Protein AF-A0A139Y1E8-F1 (afdb_monomer_lite)

Secondary structure (DSSP, 8-state):
-------TT------TTS--TT------HHHHHHHHHHHHHHTT-HHHHHHHHHHHHHHHEEEEES-SSTTPPEEEEE-HHHHTTS-HHHHHHHHHHHHHHHTTS-S-S---TT----HHHHHHHHHHHHHHHHHHHHHHHTT-HHHHHHHHHHHHHHHHHHHHT-S-HHHHHHHHHHHHHHHHTS-GGG--HHHHHHHHHHHHHHHHHHHHHHHHHHHHHHHHHHHHHHHHHHHHTT--------S-----------------------------------

Sequence (282 aa):
ACEEHIDSRKSLPLSETTPDFGTYYPLPIPLLWLHILRSAQKLGIKNITKICWEKLWSLFCETTRVSPTASGHTLCHFKPFIAERQSPYVLDALAQAICAKYARVPLNTSLSGSQQEGRREQERRQHRASRVLIAVEASSIACNYTYLFCAVAAYDALLRPLLCLHTLPPFLLDGLVKCFVAMEGVPRTAWHPRGRALFGLLTSRLLLIQTQSLQARRPRRARERDKEERRAKKKRSGERITPKRKKGERRTVSEGPTKAATDDDAQTAHTRREDVPQIGRQ

Foldseek 3Di:
DDDDDPPVVPDDDDPPPDDDPPPPPDDPPLNVLLVQLVVCVVVVVVVSVVVSVVVNCVPQKDWDFPDPDPLTAIAIDGDVVNLVVDALVSLQSLLVSLLVVQLPDDLPPDPDDDDDPPSVVLSVLLRNLNSLLSSLSSCLSSVVVVSNLSSLNSNVSSCVVVLVVLPDLVSNLVSLVSNVVSLVSNDPVSDDPVSVVSNVVSVVVNVSSVVSVVVVVVVVVVVVVVVVVVVVVVVVVVPDDDDPDPPDDDDDDDDDDDDDDDDDDDDDDDDDDDDDDDDDDD

Radius of gyration: 33.49 Å; chains: 1; bounding box: 72×50×114 Å

Organism: NCBI:txid1074872

Structure (mmCIF, N/CA/C/O backbone):
data_AF-A0A139Y1E8-F1
#
_entry.id   AF-A0A139Y1E8-F1
#
loop_
_atom_site.group_PDB
_atom_site.id
_atom_site.type_symbol
_atom_site.label_atom_id
_atom_site.label_alt_id
_atom_site.label_comp_id
_atom_site.label_asym_id
_atom_site.label_entity_id
_atom_site.label_seq_id
_atom_site.pdbx_PDB_ins_code
_atom_site.Cartn_x
_atom_site.Cartn_y
_atom_site.Cartn_z
_atom_site.occupancy
_atom_site.B_iso_or_equiv
_atom_site.auth_seq_id
_atom_site.auth_comp_id
_atom_site.auth_asym_id
_atom_site.auth_atom_id
_atom_site.pdbx_PDB_model_num
ATOM 1 N N . ALA A 1 1 ? 55.568 7.100 -27.845 1.00 41.50 1 ALA A N 1
ATOM 2 C CA . ALA A 1 1 ? 54.351 7.257 -28.660 1.00 41.50 1 ALA A CA 1
ATOM 3 C C . ALA A 1 1 ? 53.917 5.870 -29.099 1.00 41.50 1 ALA A C 1
ATOM 5 O O . ALA A 1 1 ? 54.746 5.171 -29.666 1.00 41.50 1 ALA A O 1
ATOM 6 N N . CYS A 1 2 ? 52.684 5.476 -28.784 1.00 33.72 2 CYS A N 1
ATOM 7 C CA . CYS A 1 2 ? 52.067 4.229 -29.236 1.00 33.72 2 CYS A CA 1
ATOM 8 C C . CYS A 1 2 ? 50.611 4.556 -29.579 1.00 33.72 2 CYS A C 1
ATOM 10 O O . CYS A 1 2 ? 49.728 4.425 -28.737 1.00 33.72 2 CYS A O 1
ATOM 12 N N . GLU A 1 3 ? 50.387 5.079 -30.781 1.00 41.72 3 GLU A N 1
ATOM 13 C CA . GLU A 1 3 ? 49.041 5.243 -31.324 1.00 41.72 3 GLU A CA 1
ATOM 14 C C . GLU A 1 3 ? 48.634 3.901 -31.936 1.00 41.72 3 GLU A C 1
ATOM 16 O O . GLU A 1 3 ? 49.162 3.499 -32.973 1.00 41.72 3 GLU A O 1
ATOM 21 N N . GLU A 1 4 ? 47.733 3.166 -31.282 1.00 47.06 4 GLU A N 1
ATOM 22 C CA . GLU A 1 4 ? 47.144 1.981 -31.904 1.00 47.06 4 GLU A CA 1
ATOM 23 C C . GLU A 1 4 ? 46.148 2.430 -32.978 1.00 47.06 4 GLU A C 1
ATOM 25 O O . GLU A 1 4 ? 45.077 2.962 -32.684 1.00 47.06 4 GLU A O 1
ATOM 30 N N . HIS A 1 5 ? 46.519 2.224 -34.244 1.00 43.12 5 HIS A N 1
ATOM 31 C CA . HIS A 1 5 ? 45.646 2.478 -35.384 1.00 43.12 5 HIS A CA 1
ATOM 32 C C . HIS A 1 5 ? 44.359 1.649 -35.274 1.00 43.12 5 HIS A C 1
ATOM 34 O O . HIS A 1 5 ? 44.355 0.444 -35.537 1.00 43.12 5 HIS A O 1
ATOM 40 N N . ILE A 1 6 ? 43.241 2.312 -34.969 1.00 51.56 6 ILE A N 1
ATOM 41 C CA . ILE A 1 6 ? 41.910 1.733 -35.163 1.00 51.56 6 ILE A CA 1
ATOM 42 C C . ILE A 1 6 ? 41.686 1.600 -36.673 1.00 51.56 6 ILE A C 1
ATOM 44 O O . ILE A 1 6 ? 41.479 2.580 -37.389 1.00 51.56 6 ILE A O 1
ATOM 48 N N . ASP A 1 7 ? 41.776 0.361 -37.146 1.00 43.00 7 ASP A N 1
ATOM 49 C CA . ASP A 1 7 ? 41.715 -0.019 -38.554 1.00 43.00 7 ASP A CA 1
ATOM 50 C C . ASP A 1 7 ? 40.300 0.207 -39.123 1.00 43.00 7 ASP A C 1
ATOM 52 O O . ASP A 1 7 ? 39.421 -0.660 -39.060 1.00 43.00 7 ASP A O 1
ATOM 56 N N . SER A 1 8 ? 40.068 1.408 -39.664 1.00 48.69 8 SER A N 1
ATOM 57 C CA . SER A 1 8 ? 38.757 1.949 -40.072 1.00 48.69 8 SER A CA 1
ATOM 58 C C . SER A 1 8 ? 38.053 1.192 -41.207 1.00 48.69 8 SER A C 1
ATOM 60 O O . SER A 1 8 ? 36.963 1.568 -41.630 1.00 48.69 8 SER A O 1
ATOM 62 N N . ARG A 1 9 ? 38.649 0.097 -41.689 1.00 45.53 9 ARG A N 1
ATOM 63 C CA . ARG A 1 9 ? 38.081 -0.829 -42.680 1.00 45.53 9 ARG A CA 1
ATOM 64 C C . ARG A 1 9 ? 37.445 -2.080 -42.058 1.00 45.53 9 ARG A C 1
ATOM 66 O O . ARG A 1 9 ? 36.977 -2.941 -42.798 1.00 45.53 9 ARG A O 1
ATOM 73 N N . LYS A 1 10 ? 37.414 -2.193 -40.722 1.00 46.62 10 LYS A N 1
ATOM 74 C CA . LYS A 1 10 ? 36.789 -3.312 -39.982 1.00 46.62 10 LYS A CA 1
ATOM 75 C C . LYS A 1 10 ? 35.521 -2.940 -39.201 1.00 46.62 10 LYS A C 1
ATOM 77 O O . LYS A 1 10 ? 34.953 -3.795 -38.525 1.00 46.62 10 LYS A O 1
ATOM 82 N N . SER A 1 11 ? 35.032 -1.706 -39.317 1.00 45.34 11 SER A N 1
ATOM 83 C CA . SER A 1 11 ? 33.692 -1.341 -38.849 1.00 45.34 11 SER A CA 1
ATOM 84 C C . SER A 1 11 ? 32.626 -1.994 -39.731 1.00 45.34 11 SER A C 1
ATOM 86 O O . SER A 1 11 ? 32.288 -1.483 -40.798 1.00 45.34 11 SER A O 1
ATOM 88 N N . LEU A 1 12 ? 32.078 -3.122 -39.266 1.00 48.66 12 LEU A N 1
ATOM 89 C CA . LEU A 1 12 ? 30.773 -3.601 -39.722 1.00 48.66 12 LEU A CA 1
ATOM 90 C C . LEU A 1 12 ? 29.747 -2.463 -39.560 1.00 48.66 12 LEU A C 1
ATOM 92 O O . LEU A 1 12 ? 29.780 -1.788 -38.526 1.00 48.66 12 LEU A O 1
ATOM 96 N N . PRO A 1 13 ? 28.834 -2.246 -40.524 1.00 42.91 13 PRO A N 1
ATOM 97 C CA . PRO A 1 13 ? 27.785 -1.248 -40.378 1.00 42.91 13 PRO A CA 1
ATOM 98 C C . PRO A 1 13 ? 26.841 -1.675 -39.249 1.00 42.91 13 PRO A C 1
ATOM 100 O O . PRO A 1 13 ? 25.998 -2.558 -39.414 1.00 42.91 13 PRO A O 1
ATOM 103 N N . LEU A 1 14 ? 27.007 -1.054 -38.081 1.00 49.56 14 LEU A N 1
ATOM 104 C CA . LEU A 1 14 ? 26.017 -1.101 -37.013 1.00 49.56 14 LEU A CA 1
ATOM 105 C C . LEU A 1 14 ? 24.712 -0.517 -37.568 1.00 49.56 14 LEU A C 1
ATOM 107 O O . LEU A 1 14 ? 24.733 0.513 -38.238 1.00 49.56 14 LEU A O 1
ATOM 111 N N . SER A 1 15 ? 23.586 -1.191 -37.316 1.00 48.78 15 SER A N 1
ATOM 112 C CA . SER A 1 15 ? 22.268 -0.721 -37.763 1.00 48.78 15 SER A CA 1
ATOM 113 C C . SER A 1 15 ? 22.026 0.707 -37.273 1.00 48.78 15 SER A C 1
ATOM 115 O O . SER A 1 15 ? 22.363 1.008 -36.129 1.00 48.78 15 SER A O 1
ATOM 117 N N . GLU A 1 16 ? 21.355 1.540 -38.069 1.00 53.78 16 GLU A N 1
ATOM 118 C CA . GLU A 1 16 ? 20.930 2.905 -37.699 1.00 53.78 16 GLU A CA 1
ATOM 119 C C . GLU A 1 16 ? 20.051 2.937 -36.428 1.00 53.78 16 GLU A C 1
ATOM 121 O O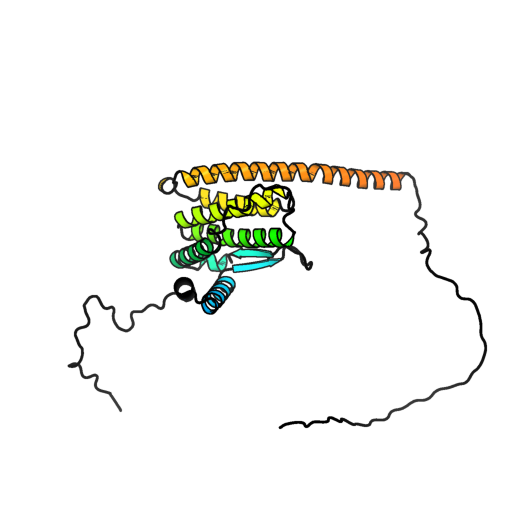 . GLU A 1 16 ? 19.871 3.973 -35.796 1.00 53.78 16 GLU A O 1
ATOM 126 N N . THR A 1 17 ? 19.521 1.780 -36.017 1.00 55.19 17 THR A N 1
ATOM 127 C CA . THR A 1 17 ? 18.775 1.578 -34.765 1.00 55.19 17 THR A CA 1
ATOM 128 C C . THR A 1 17 ? 19.654 1.233 -33.552 1.00 55.19 17 THR A C 1
ATOM 130 O O . THR A 1 17 ? 19.117 0.970 -32.475 1.00 55.19 17 THR A O 1
ATOM 133 N N . THR A 1 18 ? 20.976 1.139 -33.711 1.00 48.84 18 THR A N 1
ATOM 134 C CA . THR A 1 18 ? 21.924 0.773 -32.643 1.00 48.84 18 THR A CA 1
ATOM 135 C C . THR A 1 18 ? 22.517 2.052 -32.055 1.00 48.84 18 THR A C 1
ATOM 137 O O . THR A 1 18 ? 23.248 2.739 -32.761 1.00 48.84 18 THR A O 1
ATOM 140 N N . PRO A 1 19 ? 22.222 2.408 -30.793 1.00 48.34 19 PRO A N 1
ATOM 141 C CA . PRO A 1 19 ? 22.740 3.637 -30.203 1.00 48.34 19 PRO A CA 1
ATOM 142 C C . PRO A 1 19 ? 24.249 3.515 -29.928 1.00 48.34 19 PRO A C 1
ATOM 144 O O . PRO A 1 19 ? 24.717 2.460 -29.493 1.00 48.34 19 PRO A O 1
ATOM 147 N N . ASP A 1 20 ? 25.003 4.591 -30.175 1.00 46.75 20 ASP A N 1
ATOM 148 C CA . ASP A 1 20 ? 26.472 4.591 -30.133 1.00 46.75 20 ASP A CA 1
ATOM 149 C C . ASP A 1 20 ? 27.048 4.076 -28.807 1.00 46.75 20 ASP A C 1
ATOM 151 O O . ASP A 1 20 ? 26.530 4.373 -27.721 1.00 46.75 20 ASP A O 1
ATOM 155 N N . PHE A 1 21 ? 28.180 3.365 -28.892 1.00 44.25 21 PHE A N 1
ATOM 156 C CA . PHE A 1 21 ? 28.948 2.877 -27.742 1.00 44.25 21 PHE A CA 1
ATOM 157 C C . PHE A 1 21 ? 29.407 4.042 -26.844 1.00 44.25 21 PHE A C 1
ATOM 159 O O . PHE A 1 21 ? 30.451 4.652 -27.053 1.00 44.25 21 PHE A O 1
ATOM 166 N N . GLY A 1 22 ? 28.599 4.341 -25.825 1.00 44.22 22 GLY A N 1
ATOM 167 C CA . GLY A 1 22 ? 28.781 5.470 -24.905 1.00 44.22 22 GLY A CA 1
ATOM 168 C C . GLY A 1 22 ? 27.465 6.135 -24.484 1.00 44.22 22 GLY A C 1
ATOM 169 O O . GLY A 1 22 ? 27.384 6.706 -23.402 1.00 44.22 22 GLY A O 1
ATOM 170 N N . THR A 1 23 ? 26.397 5.987 -25.274 1.00 43.06 23 THR A N 1
ATOM 171 C CA . THR A 1 23 ? 25.073 6.596 -25.016 1.00 43.06 23 THR A CA 1
ATOM 172 C C . THR A 1 23 ? 24.202 5.834 -24.003 1.00 43.06 23 THR A C 1
ATOM 174 O O . THR A 1 23 ? 23.070 6.230 -23.714 1.00 43.06 23 THR A O 1
ATOM 177 N N . TYR A 1 24 ? 24.734 4.770 -23.392 1.00 49.19 24 TYR A N 1
ATOM 178 C CA . TYR A 1 24 ? 24.100 4.074 -22.272 1.00 49.19 24 TYR A CA 1
ATOM 179 C C . TYR A 1 24 ? 24.147 4.924 -20.994 1.00 49.19 24 TYR A C 1
ATOM 181 O O . TYR A 1 24 ? 24.990 4.718 -20.119 1.00 49.19 24 TYR A O 1
ATOM 189 N N . TYR A 1 25 ? 23.178 5.830 -20.838 1.00 48.34 25 TYR A N 1
ATOM 190 C CA . TYR A 1 25 ? 22.839 6.373 -19.523 1.00 48.34 25 TYR A CA 1
ATOM 191 C C . TYR A 1 25 ? 22.558 5.201 -18.567 1.00 48.34 25 TYR A C 1
ATOM 193 O O . TYR A 1 25 ? 21.633 4.419 -18.821 1.00 48.34 25 TYR A O 1
ATOM 201 N N . PRO A 1 26 ? 23.336 5.029 -17.482 1.00 57.53 26 PRO A N 1
ATOM 202 C CA . PRO A 1 26 ? 23.167 3.884 -16.604 1.00 57.53 26 PRO A CA 1
ATOM 203 C C . PRO A 1 26 ? 21.785 3.946 -15.956 1.00 57.53 26 PRO A C 1
ATOM 205 O O . PRO A 1 26 ? 21.422 4.951 -15.340 1.00 57.53 26 PRO A O 1
ATOM 208 N N . LEU A 1 27 ? 21.022 2.852 -16.083 1.00 60.72 27 LEU A N 1
ATOM 209 C CA . LEU A 1 27 ? 19.738 2.678 -15.402 1.00 60.72 27 LEU A CA 1
ATOM 210 C C . LEU A 1 27 ? 19.894 3.109 -13.936 1.00 60.72 27 LEU A C 1
ATOM 212 O O . LEU A 1 27 ? 20.781 2.569 -13.265 1.00 60.72 27 LEU A O 1
ATOM 216 N N . PRO A 1 28 ? 19.057 4.036 -13.418 1.00 77.69 28 PRO A N 1
ATOM 217 C CA . PRO A 1 28 ? 19.167 4.489 -12.040 1.00 77.69 28 PRO A CA 1
ATOM 218 C C . PRO A 1 28 ? 19.272 3.282 -11.114 1.00 77.69 28 PRO A C 1
ATOM 220 O O . PRO A 1 28 ? 18.453 2.369 -11.211 1.00 77.69 28 PRO A O 1
ATOM 223 N N . ILE A 1 29 ? 20.275 3.262 -10.232 1.00 83.88 29 ILE A N 1
ATOM 224 C CA . ILE A 1 29 ? 20.602 2.100 -9.384 1.00 83.88 29 ILE A CA 1
ATOM 225 C C . ILE A 1 29 ? 19.354 1.439 -8.749 1.00 83.88 29 ILE A C 1
ATOM 227 O O . ILE A 1 29 ? 19.279 0.208 -8.751 1.00 83.88 29 ILE A O 1
ATOM 231 N N . PRO A 1 30 ? 18.327 2.176 -8.270 1.00 84.81 30 PRO A N 1
ATOM 232 C CA . PRO A 1 30 ? 17.110 1.557 -7.743 1.00 84.81 30 PRO A CA 1
ATOM 233 C C . PRO A 1 30 ? 16.259 0.847 -8.810 1.00 84.81 30 PRO A C 1
ATOM 235 O O . PRO A 1 30 ? 15.697 -0.211 -8.534 1.00 84.81 30 PRO A O 1
ATOM 238 N N . LEU A 1 31 ? 16.191 1.379 -10.035 1.00 85.88 31 LEU A N 1
ATOM 239 C CA . LEU A 1 31 ? 15.509 0.760 -11.176 1.00 85.88 31 LEU A CA 1
ATOM 240 C C . LEU A 1 31 ? 16.222 -0.524 -11.622 1.00 85.88 31 LEU A C 1
ATOM 242 O O . LEU A 1 31 ? 15.561 -1.525 -11.899 1.00 85.88 31 LEU A O 1
ATOM 246 N N . LEU A 1 32 ? 17.560 -0.530 -11.606 1.00 87.50 32 LEU A N 1
ATOM 247 C CA . LEU A 1 32 ? 18.363 -1.736 -11.833 1.00 87.50 32 LEU A CA 1
ATOM 248 C C . LEU A 1 32 ? 18.063 -2.807 -10.769 1.00 87.50 32 LEU A C 1
ATOM 250 O O . LEU A 1 32 ? 17.758 -3.947 -11.115 1.00 87.50 32 LEU A O 1
ATOM 254 N N . TRP A 1 33 ? 18.049 -2.444 -9.480 1.00 90.19 33 TRP A N 1
ATOM 255 C CA . TRP A 1 33 ? 17.662 -3.366 -8.403 1.00 90.19 33 TRP A CA 1
ATOM 256 C C . TRP A 1 33 ? 16.223 -3.890 -8.543 1.00 90.19 33 TRP A C 1
ATOM 258 O O . TRP A 1 33 ? 15.979 -5.061 -8.249 1.00 90.19 33 TRP A O 1
ATOM 268 N N . LEU A 1 34 ? 15.277 -3.068 -9.011 1.00 91.12 34 LEU A N 1
ATOM 269 C CA . LEU A 1 34 ? 13.893 -3.479 -9.288 1.00 91.12 34 LEU A CA 1
ATOM 270 C C . LEU A 1 34 ? 13.801 -4.427 -10.495 1.00 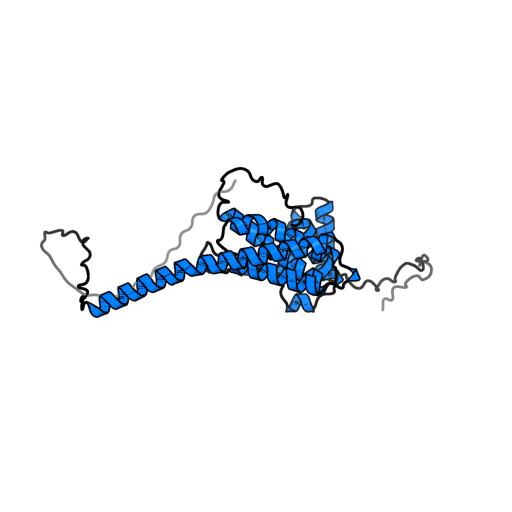91.12 34 LEU A C 1
ATOM 272 O O . LEU A 1 34 ? 13.038 -5.395 -10.454 1.00 91.12 34 LEU A O 1
ATOM 276 N N . HIS A 1 35 ? 14.616 -4.217 -11.532 1.00 89.69 35 HIS A N 1
ATOM 277 C CA . HIS A 1 35 ? 14.714 -5.134 -12.667 1.00 89.69 35 HIS A CA 1
ATOM 278 C C . HIS A 1 35 ? 15.302 -6.489 -12.239 1.00 89.69 35 HIS A C 1
ATOM 280 O O . HIS A 1 35 ? 14.701 -7.530 -12.511 1.00 89.69 35 HIS A O 1
ATOM 286 N N . ILE A 1 36 ? 16.422 -6.490 -11.504 1.00 90.88 36 ILE A N 1
ATOM 287 C CA . ILE A 1 36 ? 17.042 -7.715 -10.969 1.00 90.88 36 ILE A CA 1
ATOM 288 C C . ILE A 1 36 ? 16.060 -8.446 -10.042 1.00 90.88 36 ILE A C 1
ATOM 290 O O . ILE A 1 36 ? 15.901 -9.658 -10.167 1.00 90.88 36 ILE A O 1
ATOM 294 N N . LEU A 1 37 ? 15.332 -7.728 -9.176 1.00 92.94 37 LEU A N 1
ATOM 295 C CA . LEU A 1 37 ? 14.276 -8.300 -8.335 1.00 92.94 37 LEU A CA 1
ATOM 296 C C . LEU A 1 37 ? 13.190 -8.995 -9.174 1.00 92.94 37 LEU A C 1
ATOM 298 O O . LEU A 1 37 ? 12.821 -10.129 -8.869 1.00 92.94 37 LEU A O 1
ATOM 302 N N . ARG A 1 38 ? 12.684 -8.344 -10.229 1.00 90.56 38 ARG A N 1
ATOM 303 C CA . ARG A 1 38 ? 11.631 -8.892 -11.104 1.00 90.56 38 ARG A CA 1
ATOM 304 C C . ARG A 1 38 ? 12.106 -10.137 -11.859 1.00 90.56 38 ARG A C 1
ATOM 306 O O . ARG A 1 38 ? 11.353 -11.104 -11.969 1.00 90.56 38 ARG A O 1
ATOM 313 N N . SER A 1 39 ? 13.347 -10.142 -12.339 1.00 92.19 39 SER A N 1
ATOM 314 C CA . SER A 1 39 ? 13.942 -11.289 -13.035 1.00 92.19 39 SER A CA 1
ATOM 315 C C . SER A 1 39 ? 14.272 -12.440 -12.077 1.00 92.19 39 SER A C 1
ATOM 317 O O . SER A 1 39 ? 13.923 -13.583 -12.363 1.00 92.19 39 SER A O 1
ATOM 319 N N . ALA A 1 40 ? 14.811 -12.159 -10.887 1.00 91.62 40 ALA A N 1
ATOM 320 C CA . ALA A 1 40 ? 15.030 -13.164 -9.844 1.00 91.62 40 ALA A CA 1
ATOM 321 C C . ALA A 1 40 ? 13.717 -13.799 -9.351 1.00 91.62 40 ALA A C 1
ATOM 323 O O . ALA A 1 40 ? 13.685 -15.002 -9.098 1.00 91.62 40 ALA A O 1
ATOM 324 N N . GLN A 1 41 ? 12.623 -13.029 -9.277 1.00 91.06 41 GLN A N 1
ATOM 325 C CA . GLN A 1 41 ? 11.286 -13.554 -8.977 1.00 91.06 41 GLN A CA 1
ATOM 326 C C . GLN A 1 41 ? 10.763 -14.483 -10.080 1.00 91.06 41 GLN A C 1
ATOM 328 O O . GLN A 1 41 ? 10.264 -15.559 -9.759 1.00 91.06 41 GLN A O 1
ATOM 333 N N . LYS A 1 42 ? 10.902 -14.107 -11.363 1.00 90.62 42 LYS A N 1
ATOM 334 C CA . LYS A 1 42 ? 10.537 -14.970 -12.507 1.00 90.62 42 LYS A CA 1
ATOM 335 C C . LYS A 1 42 ? 11.312 -16.292 -12.504 1.00 90.62 42 LYS A C 1
ATOM 337 O O . LYS A 1 42 ? 10.724 -17.336 -12.750 1.00 90.62 42 LYS A O 1
ATOM 342 N N . LEU A 1 43 ? 12.611 -16.237 -12.205 1.00 92.56 43 LEU A N 1
ATOM 343 C CA . LEU A 1 43 ? 13.517 -17.392 -12.171 1.00 92.56 43 LEU A CA 1
ATOM 344 C C . LEU A 1 43 ? 13.489 -18.161 -10.831 1.00 92.56 43 LEU A C 1
ATOM 346 O O . LEU A 1 43 ? 14.274 -19.083 -10.634 1.00 92.56 43 LEU A O 1
ATOM 350 N N . GLY A 1 44 ? 12.633 -17.777 -9.877 1.00 90.56 44 GLY A N 1
ATOM 351 C CA . GLY A 1 44 ? 12.511 -18.442 -8.573 1.00 90.56 44 GLY A CA 1
ATOM 352 C C . GLY A 1 44 ? 13.719 -18.292 -7.631 1.00 90.56 44 GLY A C 1
ATOM 353 O O . GLY A 1 44 ? 13.770 -18.957 -6.592 1.00 90.56 44 GLY A O 1
ATOM 354 N N . ILE A 1 45 ? 14.687 -17.421 -7.941 1.00 93.88 45 ILE A N 1
ATOM 355 C CA . ILE A 1 45 ? 15.961 -17.300 -7.217 1.00 93.88 45 ILE A CA 1
ATOM 356 C C . ILE A 1 45 ? 15.748 -16.550 -5.893 1.00 93.88 45 ILE A C 1
ATOM 358 O O . ILE A 1 45 ? 15.875 -15.322 -5.797 1.00 93.88 45 ILE A O 1
ATOM 362 N N . LYS A 1 46 ? 15.418 -17.310 -4.842 1.00 92.19 46 LYS A N 1
ATOM 363 C CA . LYS A 1 46 ? 15.043 -16.805 -3.506 1.00 92.19 46 LYS A CA 1
ATOM 364 C C . LYS A 1 46 ? 16.107 -15.898 -2.876 1.00 92.19 46 LYS A C 1
ATOM 366 O O . LYS A 1 46 ? 15.751 -14.868 -2.308 1.00 92.19 46 LYS A O 1
ATOM 371 N N . ASN A 1 47 ? 17.393 -16.236 -3.007 1.00 93.50 47 ASN A N 1
ATOM 372 C CA . ASN A 1 47 ? 18.486 -15.487 -2.373 1.00 93.50 47 ASN A CA 1
ATOM 373 C C . ASN A 1 47 ? 18.659 -14.091 -2.991 1.00 93.50 47 ASN A C 1
ATOM 375 O O . ASN A 1 47 ? 18.632 -13.099 -2.267 1.00 93.50 47 ASN A O 1
ATOM 379 N N . ILE A 1 48 ? 18.735 -13.999 -4.325 1.00 91.12 48 ILE A N 1
ATOM 380 C CA . ILE A 1 48 ? 18.792 -12.712 -5.038 1.00 91.12 48 ILE A CA 1
ATOM 381 C C . ILE A 1 48 ? 17.511 -11.908 -4.768 1.00 91.12 48 ILE A C 1
ATOM 383 O O . ILE A 1 48 ? 17.585 -10.743 -4.389 1.00 91.12 48 ILE A O 1
ATOM 387 N N . THR A 1 49 ? 16.338 -12.550 -4.830 1.00 91.56 49 THR A N 1
ATOM 388 C CA . THR A 1 49 ? 15.047 -11.919 -4.496 1.00 91.56 49 THR A CA 1
ATOM 389 C C . THR A 1 49 ? 15.042 -11.301 -3.091 1.00 91.56 49 THR A C 1
ATOM 391 O O . THR A 1 49 ? 14.519 -10.199 -2.909 1.00 91.56 49 THR A O 1
ATOM 394 N N . LYS A 1 50 ? 15.632 -11.976 -2.093 1.00 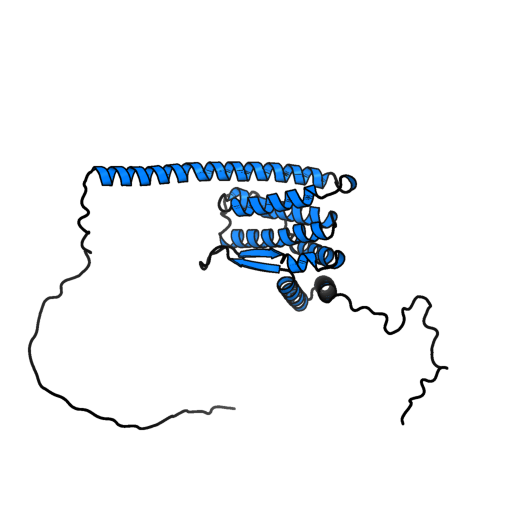92.19 50 LYS A N 1
ATOM 395 C CA . LYS A 1 50 ? 15.784 -11.453 -0.727 1.00 92.19 50 LYS A CA 1
ATOM 396 C C . LYS A 1 50 ? 16.733 -10.251 -0.693 1.00 92.19 50 LYS A C 1
ATOM 398 O O . LYS A 1 50 ? 16.332 -9.203 -0.197 1.00 92.19 50 LYS A O 1
ATOM 403 N N . ILE A 1 51 ? 17.939 -10.382 -1.251 1.00 92.19 51 ILE A N 1
ATOM 404 C CA . ILE A 1 51 ? 18.977 -9.336 -1.230 1.00 92.19 51 ILE A CA 1
ATOM 405 C C . ILE A 1 51 ? 18.487 -8.059 -1.922 1.00 92.19 51 ILE A C 1
ATOM 407 O O . ILE A 1 51 ? 18.568 -6.977 -1.340 1.00 92.19 51 ILE A O 1
ATOM 411 N N . CYS A 1 52 ? 17.919 -8.170 -3.128 1.00 92.00 52 CYS A N 1
ATOM 412 C CA . CYS A 1 52 ? 17.375 -7.022 -3.852 1.00 92.00 52 CYS A CA 1
ATOM 413 C C . CYS A 1 52 ? 16.230 -6.371 -3.069 1.00 92.00 52 CYS A C 1
ATOM 415 O O . CYS A 1 52 ? 16.193 -5.148 -2.951 1.00 92.00 52 CYS A O 1
ATOM 417 N N . TRP A 1 53 ? 15.333 -7.171 -2.473 1.00 92.06 53 TRP A N 1
ATOM 418 C CA . TRP A 1 53 ? 14.265 -6.640 -1.626 1.00 92.06 53 TRP A CA 1
ATOM 419 C C . TRP A 1 53 ? 14.809 -5.888 -0.406 1.00 92.06 53 TRP A C 1
ATOM 421 O O . TRP A 1 53 ? 14.313 -4.813 -0.094 1.00 92.06 53 TRP A O 1
ATOM 431 N N . GLU A 1 54 ? 15.812 -6.425 0.287 1.00 91.38 54 GLU A N 1
ATOM 432 C CA . GLU A 1 54 ? 16.399 -5.802 1.480 1.00 91.38 54 GLU A CA 1
ATOM 433 C C . GLU A 1 54 ? 17.155 -4.512 1.139 1.00 91.38 54 GLU A C 1
ATOM 435 O O . GLU A 1 54 ? 16.970 -3.508 1.829 1.00 91.38 54 GLU A O 1
ATOM 440 N N . LYS A 1 55 ? 17.910 -4.482 0.030 1.00 90.38 55 LYS A N 1
ATOM 441 C CA . LYS A 1 55 ? 18.563 -3.260 -0.468 1.00 90.38 55 LYS A CA 1
ATOM 442 C C . LYS A 1 55 ? 17.540 -2.187 -0.845 1.00 90.38 55 LYS A C 1
ATOM 444 O O . LYS A 1 55 ? 17.617 -1.083 -0.308 1.00 90.38 55 LYS A O 1
ATOM 449 N N . LEU A 1 56 ? 16.541 -2.518 -1.667 1.00 91.00 56 LEU A N 1
ATOM 450 C CA . LEU A 1 56 ? 15.452 -1.600 -2.030 1.00 91.00 56 LEU A CA 1
ATOM 451 C C . LEU A 1 56 ? 14.698 -1.084 -0.799 1.00 91.00 56 LEU A C 1
ATOM 453 O O . LEU A 1 56 ? 14.445 0.115 -0.691 1.00 91.00 56 LEU A O 1
ATOM 457 N N . TRP A 1 57 ? 14.392 -1.967 0.156 1.00 90.56 57 TRP A N 1
ATOM 458 C CA . TRP A 1 57 ? 13.707 -1.579 1.385 1.00 90.56 57 TRP A CA 1
ATOM 459 C C . TRP A 1 57 ? 14.551 -0.625 2.231 1.00 90.56 57 TRP A C 1
ATOM 461 O O . TRP A 1 57 ? 14.032 0.382 2.693 1.00 90.56 57 TRP A O 1
ATOM 471 N N . SER A 1 58 ? 15.850 -0.901 2.393 1.00 89.56 58 SER A N 1
ATOM 472 C CA . SER A 1 58 ? 16.769 -0.030 3.141 1.00 89.56 58 SER A CA 1
ATOM 473 C C . SER A 1 58 ? 16.970 1.343 2.494 1.00 89.56 58 SER A C 1
ATOM 475 O O . SER A 1 58 ? 17.168 2.327 3.208 1.00 89.56 58 SER A O 1
ATOM 477 N N . LEU A 1 59 ? 16.880 1.422 1.160 1.00 87.81 59 LEU A N 1
ATOM 478 C CA . LEU A 1 59 ? 16.959 2.673 0.418 1.00 87.81 59 LEU A CA 1
ATOM 479 C C . LEU A 1 59 ? 15.697 3.509 0.648 1.00 87.81 59 LEU A C 1
ATOM 481 O O . LEU A 1 59 ? 15.754 4.500 1.370 1.00 87.81 59 LEU A O 1
ATOM 485 N N . PHE A 1 60 ? 14.565 3.096 0.073 1.00 88.44 60 PHE A N 1
ATOM 486 C CA . PHE A 1 60 ? 13.339 3.899 0.031 1.00 88.44 60 PHE A CA 1
ATOM 487 C C . PHE A 1 60 ? 12.648 4.029 1.388 1.00 88.44 60 PHE A C 1
ATOM 489 O O . PHE A 1 60 ? 12.068 5.069 1.691 1.00 88.44 60 PHE A O 1
ATOM 496 N N . CYS A 1 61 ? 12.683 2.974 2.198 1.00 89.88 61 CYS A N 1
ATOM 497 C CA . CYS A 1 61 ? 11.835 2.852 3.374 1.00 89.88 61 CYS A CA 1
ATOM 498 C C . CYS A 1 61 ? 12.650 2.973 4.661 1.00 89.88 61 CYS A C 1
ATOM 500 O O . CYS A 1 61 ? 13.835 2.637 4.730 1.00 89.88 61 CYS A O 1
ATOM 502 N N . GLU A 1 62 ? 11.981 3.396 5.720 1.00 88.31 62 GLU A N 1
ATOM 503 C CA . GLU A 1 62 ? 12.458 3.267 7.094 1.00 88.31 62 GLU A CA 1
ATOM 504 C C . GLU A 1 62 ? 11.482 2.418 7.911 1.00 88.31 62 GLU A C 1
ATOM 506 O O . GLU A 1 62 ? 10.432 1.985 7.422 1.00 88.31 62 GLU A O 1
ATOM 511 N N . THR A 1 63 ? 11.852 2.054 9.138 1.00 85.38 63 THR A N 1
ATOM 512 C CA . THR A 1 63 ? 10.990 1.249 10.012 1.00 85.38 63 THR A CA 1
ATOM 513 C C . THR A 1 63 ? 11.118 1.722 11.450 1.00 85.38 63 THR A C 1
ATOM 515 O O . THR A 1 63 ? 12.151 1.537 12.089 1.00 85.38 63 THR A O 1
ATOM 518 N N . THR A 1 64 ? 10.049 2.332 11.947 1.00 81.19 64 THR A N 1
ATOM 519 C CA . THR A 1 64 ? 9.936 2.886 13.295 1.00 81.19 64 THR A CA 1
ATOM 520 C C . THR A 1 64 ? 9.320 1.847 14.237 1.00 81.19 64 THR A C 1
ATOM 522 O O . THR A 1 64 ? 8.607 0.931 13.812 1.00 81.19 64 THR A O 1
ATOM 525 N N . ARG A 1 65 ? 9.590 1.970 15.542 1.00 74.56 65 ARG A N 1
ATOM 526 C CA . ARG A 1 65 ? 8.894 1.211 16.594 1.00 74.56 65 ARG A CA 1
ATOM 527 C C . ARG A 1 65 ? 8.000 2.163 17.376 1.00 74.56 65 ARG A C 1
ATOM 529 O O . ARG A 1 65 ? 8.492 3.106 17.983 1.00 74.56 65 ARG A O 1
ATOM 536 N N . VAL A 1 66 ? 6.699 1.881 17.409 1.00 66.56 66 VAL A N 1
ATOM 537 C CA . VAL A 1 66 ? 5.685 2.721 18.084 1.00 66.56 66 VAL A CA 1
ATOM 538 C C . VAL A 1 66 ? 5.739 2.577 19.616 1.00 66.56 66 VAL A C 1
ATOM 540 O O . VAL A 1 66 ? 5.151 3.364 20.351 1.00 66.56 66 VAL A O 1
ATOM 543 N N . SER A 1 67 ? 6.469 1.584 20.129 1.00 57.19 67 SER A N 1
ATOM 544 C CA . SER A 1 67 ? 6.802 1.452 21.550 1.00 57.19 67 SER A CA 1
ATOM 545 C C . SER A 1 67 ? 8.224 0.899 21.702 1.00 57.19 67 SER A C 1
ATOM 547 O O . SER A 1 67 ? 8.587 -0.007 20.950 1.00 57.19 67 SER A O 1
ATOM 549 N N . PRO A 1 68 ? 9.015 1.377 22.684 1.00 48.91 68 PRO A N 1
ATOM 550 C CA . PRO A 1 68 ? 10.341 0.830 22.982 1.00 48.91 68 PRO A CA 1
ATOM 551 C C . PRO A 1 68 ? 10.291 -0.541 23.678 1.00 48.91 68 PRO A C 1
ATOM 553 O O . PRO A 1 68 ? 11.323 -1.190 23.824 1.00 48.91 68 PRO A O 1
ATOM 556 N N . THR A 1 69 ? 9.114 -1.009 24.113 1.00 49.22 69 THR A N 1
ATOM 557 C CA . THR A 1 69 ? 8.979 -2.351 24.700 1.00 49.22 69 THR A CA 1
ATOM 558 C C . THR A 1 69 ? 9.248 -3.442 23.660 1.00 49.22 69 THR A C 1
ATOM 560 O O . THR A 1 69 ? 8.969 -3.270 22.473 1.00 49.22 69 THR A O 1
ATOM 563 N N . ALA A 1 70 ? 9.697 -4.621 24.104 1.00 43.56 70 ALA A N 1
ATOM 564 C CA . ALA A 1 70 ? 9.973 -5.786 23.247 1.00 43.56 70 ALA A CA 1
ATOM 565 C C . ALA A 1 70 ? 8.742 -6.362 22.501 1.00 43.56 70 ALA A C 1
ATOM 567 O O . ALA A 1 70 ? 8.844 -7.382 21.827 1.00 43.56 70 ALA A O 1
ATOM 568 N N . SER A 1 71 ? 7.578 -5.719 22.624 1.00 51.41 71 SER A N 1
ATOM 569 C CA . SER A 1 71 ? 6.332 -6.069 21.938 1.00 51.41 71 SER A CA 1
ATOM 570 C C . SER A 1 71 ? 5.703 -4.867 21.207 1.00 51.41 71 SER A C 1
ATOM 572 O O . SER A 1 71 ? 4.513 -4.859 20.903 1.00 51.41 71 SER A O 1
ATOM 574 N N . GLY A 1 72 ? 6.487 -3.813 20.958 1.00 57.62 72 GLY A N 1
ATOM 575 C CA . GLY A 1 72 ? 6.048 -2.629 20.229 1.00 57.62 72 GLY A CA 1
ATOM 576 C C . GLY A 1 72 ? 5.839 -2.884 18.737 1.00 57.62 72 GLY A C 1
ATOM 577 O O . GLY A 1 72 ? 6.685 -3.476 18.070 1.00 57.62 72 GLY A O 1
ATOM 578 N N . HIS A 1 73 ? 4.724 -2.381 18.208 1.00 67.88 73 HIS A N 1
ATOM 579 C CA . HIS A 1 73 ? 4.387 -2.471 16.788 1.00 67.88 73 HIS A CA 1
ATOM 580 C C . HIS A 1 73 ? 5.431 -1.759 15.913 1.00 67.88 73 HIS A C 1
ATOM 582 O O . HIS A 1 73 ? 5.817 -0.621 16.200 1.00 67.88 73 HIS A O 1
ATOM 588 N N . THR A 1 74 ? 5.857 -2.411 14.830 1.00 73.31 74 THR A N 1
ATOM 589 C CA . THR A 1 74 ? 6.702 -1.811 13.791 1.00 73.31 74 THR A CA 1
ATOM 590 C C . THR A 1 74 ? 5.848 -1.201 12.687 1.00 73.31 74 THR A C 1
ATOM 592 O O . THR A 1 74 ? 4.982 -1.875 12.125 1.00 73.31 74 THR A O 1
ATOM 595 N N . LEU A 1 75 ? 6.123 0.053 12.335 1.00 81.12 75 LEU A N 1
ATOM 596 C CA . LEU A 1 75 ? 5.565 0.699 11.150 1.00 81.12 75 LEU A CA 1
ATOM 597 C C . LEU A 1 75 ? 6.678 0.922 10.135 1.00 81.12 75 LEU A C 1
ATOM 599 O O . LEU A 1 75 ? 7.782 1.319 10.499 1.00 81.12 75 LEU A O 1
ATOM 603 N N . CYS A 1 76 ? 6.398 0.665 8.861 1.00 85.50 76 CYS A N 1
ATOM 604 C CA . CYS A 1 76 ? 7.253 1.140 7.784 1.00 85.50 76 CYS A CA 1
ATOM 605 C C . CYS A 1 76 ? 6.726 2.483 7.272 1.00 85.50 76 CYS A C 1
ATOM 607 O O . CYS A 1 76 ? 5.517 2.641 7.114 1.00 85.50 76 CYS A O 1
ATOM 609 N N . HIS A 1 77 ? 7.640 3.407 6.986 1.00 86.56 77 HIS A N 1
ATOM 610 C CA . HIS A 1 77 ? 7.342 4.702 6.373 1.00 86.56 77 HIS A CA 1
ATOM 611 C C . HIS A 1 77 ? 8.146 4.842 5.079 1.00 86.56 77 HIS A C 1
ATOM 613 O O . HIS A 1 77 ? 9.253 4.298 4.972 1.00 86.56 77 HIS A O 1
ATOM 619 N N . PHE A 1 78 ? 7.595 5.561 4.105 1.00 87.06 78 PHE A N 1
ATOM 620 C CA . PHE A 1 78 ? 8.347 6.005 2.940 1.00 87.06 78 PHE A CA 1
ATOM 621 C C . PHE A 1 78 ? 9.160 7.249 3.330 1.00 87.06 78 PHE A C 1
ATOM 623 O O . PHE A 1 78 ? 8.621 8.146 3.975 1.00 87.06 78 PHE A O 1
ATOM 630 N N . LYS A 1 79 ? 10.452 7.314 2.988 1.00 87.69 79 LYS A N 1
ATOM 631 C CA . LYS A 1 79 ? 11.299 8.478 3.302 1.00 87.69 79 LYS A CA 1
ATOM 632 C C . LYS A 1 79 ? 10.950 9.643 2.359 1.00 87.69 79 LYS A C 1
ATOM 634 O O . LYS A 1 79 ? 11.262 9.519 1.170 1.00 87.69 79 LYS A O 1
ATOM 639 N N . PRO A 1 80 ? 10.383 10.774 2.831 1.00 81.06 80 PRO A N 1
ATOM 640 C CA . PRO A 1 80 ? 9.845 11.820 1.945 1.00 81.06 80 PRO A CA 1
ATOM 641 C C . PRO A 1 80 ? 10.894 12.395 0.985 1.00 81.06 80 PRO A C 1
ATOM 643 O O . PRO A 1 80 ? 10.713 12.376 -0.228 1.00 81.06 80 PRO A O 1
ATOM 646 N N . PHE A 1 81 ? 12.073 12.727 1.518 1.00 78.00 81 PHE A N 1
ATOM 647 C CA . PHE A 1 81 ? 13.236 13.216 0.767 1.00 78.00 81 PHE A CA 1
ATOM 648 C C . PHE A 1 81 ? 13.716 12.273 -0.355 1.00 78.00 81 PHE A C 1
ATOM 650 O O . PHE A 1 81 ? 14.383 12.712 -1.288 1.00 78.00 81 PHE A O 1
ATOM 657 N N . ILE A 1 82 ? 13.415 10.970 -0.276 1.00 79.62 82 ILE A N 1
ATOM 658 C CA . ILE A 1 82 ? 13.717 10.013 -1.352 1.00 79.62 82 ILE A CA 1
ATOM 659 C C . ILE A 1 82 ? 12.525 9.886 -2.304 1.00 79.62 82 ILE A C 1
ATOM 661 O O . ILE A 1 82 ? 12.743 9.785 -3.505 1.00 79.62 82 ILE A O 1
ATOM 665 N N . ALA A 1 83 ? 11.289 9.938 -1.805 1.00 75.94 83 ALA A N 1
ATOM 666 C CA . ALA A 1 83 ? 10.088 9.944 -2.636 1.00 75.94 83 ALA A CA 1
ATOM 667 C C . ALA A 1 83 ? 10.083 11.117 -3.636 1.00 75.94 83 ALA A C 1
ATOM 669 O O . ALA A 1 83 ? 9.891 10.908 -4.829 1.00 75.94 83 ALA A O 1
ATOM 670 N N . GLU A 1 84 ? 10.390 12.327 -3.164 1.00 76.69 84 GLU A N 1
ATOM 671 C CA . GLU A 1 84 ? 10.428 13.569 -3.955 1.00 76.69 84 GLU A CA 1
ATOM 672 C C . GLU A 1 84 ? 11.561 13.612 -4.997 1.00 76.69 84 GLU A C 1
ATOM 674 O O . GLU A 1 84 ? 11.476 14.335 -5.986 1.00 76.69 84 GLU A O 1
ATOM 679 N N . ARG A 1 85 ? 12.645 12.853 -4.780 1.00 81.94 85 ARG A N 1
ATOM 680 C CA . ARG A 1 85 ? 13.877 12.900 -5.593 1.00 81.94 85 ARG A CA 1
ATOM 681 C C . ARG A 1 85 ? 14.003 11.772 -6.617 1.00 81.94 85 ARG A C 1
ATOM 683 O O . ARG A 1 85 ? 15.058 11.624 -7.233 1.00 81.94 85 ARG A O 1
ATOM 690 N N . GLN A 1 86 ? 12.986 10.928 -6.763 1.00 85.62 86 GLN A N 1
ATOM 691 C CA . GLN A 1 86 ? 13.047 9.729 -7.600 1.00 85.62 86 GLN A CA 1
ATOM 692 C C . GLN A 1 86 ? 12.072 9.837 -8.770 1.00 85.62 86 GLN A C 1
ATOM 694 O O . GLN A 1 86 ? 10.948 10.304 -8.626 1.00 85.62 86 GLN A O 1
ATOM 699 N N . SER A 1 87 ? 12.518 9.397 -9.948 1.00 87.12 87 SER A N 1
ATOM 700 C CA . SER A 1 87 ? 11.706 9.452 -11.166 1.00 87.12 87 SER A CA 1
ATOM 701 C C . SER A 1 87 ? 10.396 8.662 -10.997 1.00 87.12 87 SER A C 1
ATOM 703 O O . SER A 1 87 ? 10.441 7.561 -10.437 1.00 87.12 87 SER A O 1
ATOM 705 N N . PRO A 1 88 ? 9.254 9.134 -11.539 1.00 88.81 88 PRO A N 1
ATOM 706 C CA . PRO A 1 88 ? 7.985 8.399 -11.530 1.00 88.81 88 PRO A CA 1
ATOM 707 C C . PRO A 1 88 ? 8.106 6.930 -11.959 1.00 88.81 88 PRO A C 1
ATOM 709 O O . PRO A 1 88 ? 7.499 6.065 -11.336 1.00 88.81 88 PRO A O 1
ATOM 712 N N . TYR A 1 89 ? 8.966 6.611 -12.935 1.00 88.56 89 TYR A N 1
ATOM 713 C CA . TYR A 1 89 ? 9.223 5.230 -13.374 1.00 88.56 89 TYR A CA 1
ATOM 714 C C . TYR A 1 89 ? 9.828 4.332 -12.279 1.00 88.56 89 TYR A C 1
ATOM 716 O O . TYR A 1 89 ? 9.548 3.135 -12.223 1.00 88.56 89 TYR A O 1
ATOM 724 N N . VAL A 1 90 ? 10.652 4.900 -11.392 1.00 90.19 90 VAL A N 1
ATOM 725 C CA . VAL A 1 90 ? 11.245 4.198 -10.243 1.00 90.19 90 VAL A CA 1
ATOM 726 C C . VAL A 1 90 ? 10.195 3.966 -9.157 1.00 90.19 90 VAL A C 1
ATOM 728 O O . VAL A 1 90 ? 10.131 2.881 -8.577 1.00 90.19 90 VAL A O 1
ATOM 731 N N . LEU A 1 91 ? 9.363 4.976 -8.902 1.00 91.81 91 LEU A N 1
ATOM 732 C CA . LEU A 1 91 ? 8.289 4.941 -7.910 1.00 91.81 91 LEU A CA 1
ATOM 733 C C . LEU A 1 91 ? 7.174 3.962 -8.305 1.00 91.81 91 LEU A C 1
ATOM 735 O O . LEU A 1 91 ? 6.740 3.160 -7.478 1.00 91.81 91 LEU A O 1
ATOM 739 N N . ASP A 1 92 ? 6.786 3.952 -9.582 1.00 91.56 92 ASP A N 1
ATOM 740 C CA . ASP A 1 92 ? 5.875 2.964 -10.160 1.00 91.56 92 ASP A CA 1
ATOM 741 C C . ASP A 1 92 ? 6.456 1.548 -10.042 1.00 91.56 92 ASP A C 1
ATOM 743 O O . ASP A 1 92 ? 5.847 0.673 -9.429 1.00 91.56 92 ASP A O 1
ATOM 747 N N . ALA A 1 93 ? 7.686 1.313 -10.514 1.00 91.56 93 ALA A N 1
ATOM 748 C CA . ALA A 1 93 ? 8.320 -0.003 -10.411 1.00 91.56 93 ALA A CA 1
ATOM 749 C C . ALA A 1 93 ? 8.451 -0.501 -8.949 1.00 91.56 93 ALA A C 1
ATOM 751 O O . ALA A 1 93 ? 8.309 -1.702 -8.691 1.00 91.56 93 ALA A O 1
ATOM 752 N N . LEU A 1 94 ? 8.653 0.401 -7.979 1.00 93.31 94 LEU A N 1
ATOM 753 C CA . LEU A 1 94 ? 8.610 0.091 -6.546 1.00 93.31 94 LEU A CA 1
ATOM 754 C C . LEU A 1 94 ? 7.195 -0.305 -6.089 1.00 93.31 94 LEU A C 1
ATOM 756 O O . LEU A 1 94 ? 7.030 -1.348 -5.447 1.00 93.31 94 LEU A O 1
ATOM 760 N N . ALA A 1 95 ? 6.173 0.478 -6.440 1.00 93.94 95 ALA A N 1
ATOM 761 C CA . ALA A 1 95 ? 4.779 0.176 -6.121 1.00 93.94 95 ALA A CA 1
ATOM 762 C C . ALA A 1 95 ? 4.322 -1.158 -6.740 1.00 93.94 95 ALA A C 1
ATOM 764 O O . ALA A 1 95 ? 3.689 -1.966 -6.055 1.00 93.94 95 ALA A O 1
ATOM 765 N N . GLN A 1 96 ? 4.728 -1.447 -7.980 1.00 93.12 96 GLN A N 1
ATOM 766 C CA . GLN A 1 96 ? 4.528 -2.731 -8.657 1.00 93.12 96 GLN A CA 1
ATOM 767 C C . GLN A 1 96 ? 5.144 -3.893 -7.874 1.00 93.12 96 GLN A C 1
ATOM 769 O O . GLN A 1 96 ? 4.473 -4.901 -7.638 1.00 93.12 96 GLN A O 1
ATOM 774 N N . ALA A 1 97 ? 6.395 -3.758 -7.424 1.00 92.56 97 ALA A N 1
ATOM 775 C CA . ALA A 1 97 ? 7.083 -4.791 -6.650 1.00 92.56 97 ALA A CA 1
ATOM 776 C C . ALA A 1 97 ? 6.420 -5.046 -5.280 1.00 92.56 97 ALA A C 1
ATOM 778 O O . ALA A 1 97 ? 6.353 -6.193 -4.827 1.00 92.56 97 ALA A O 1
ATOM 779 N N . ILE A 1 98 ? 5.891 -4.002 -4.632 1.00 93.44 98 ILE A N 1
ATOM 780 C CA . ILE A 1 98 ? 5.117 -4.111 -3.386 1.00 93.44 98 ILE A CA 1
ATOM 781 C C . ILE A 1 98 ? 3.759 -4.780 -3.652 1.00 93.44 98 ILE A C 1
ATOM 783 O O . ILE A 1 98 ? 3.419 -5.751 -2.970 1.00 93.44 98 ILE A O 1
ATOM 787 N N . CYS A 1 99 ? 3.015 -4.347 -4.672 1.00 91.69 99 CYS A N 1
ATOM 788 C CA . CYS A 1 99 ? 1.731 -4.944 -5.047 1.00 91.69 99 CYS A CA 1
ATOM 789 C C . CYS A 1 99 ? 1.880 -6.429 -5.406 1.00 91.69 99 CYS A C 1
ATOM 791 O O . CYS A 1 99 ? 1.162 -7.266 -4.862 1.00 91.69 99 CYS A O 1
ATOM 793 N N . ALA A 1 100 ? 2.868 -6.792 -6.229 1.00 89.19 100 ALA A N 1
ATOM 794 C CA . ALA A 1 100 ? 3.146 -8.184 -6.590 1.00 89.19 100 ALA A CA 1
ATOM 795 C C . ALA A 1 100 ? 3.431 -9.081 -5.368 1.00 89.19 100 ALA A C 1
ATOM 797 O O . ALA A 1 100 ? 3.092 -10.267 -5.384 1.00 89.19 100 ALA A O 1
ATOM 798 N N . LYS A 1 101 ? 4.017 -8.516 -4.301 1.00 88.69 101 LYS A N 1
ATOM 799 C CA . LYS A 1 101 ? 4.383 -9.231 -3.069 1.00 88.69 101 LYS A CA 1
ATOM 800 C C . LYS A 1 101 ? 3.258 -9.322 -2.031 1.00 88.69 101 LYS A C 1
ATOM 802 O O . LYS A 1 101 ? 3.216 -10.312 -1.303 1.00 88.69 101 LYS A O 1
ATOM 807 N N . TYR A 1 102 ? 2.372 -8.326 -1.939 1.00 86.31 102 TYR A N 1
ATOM 808 C CA . TYR A 1 102 ? 1.367 -8.247 -0.862 1.00 86.31 102 TYR A CA 1
ATOM 809 C C . TYR A 1 102 ? -0.099 -8.248 -1.328 1.00 86.31 102 TYR A C 1
ATOM 811 O O . TYR A 1 102 ? -0.956 -8.659 -0.551 1.00 86.31 102 TYR A O 1
ATOM 819 N N . ALA A 1 103 ? -0.416 -7.889 -2.578 1.00 75.00 103 ALA A N 1
ATOM 820 C CA . ALA A 1 103 ? -1.793 -7.953 -3.096 1.00 75.00 103 ALA A CA 1
ATOM 821 C C . ALA A 1 103 ? -2.262 -9.390 -3.400 1.00 75.00 103 ALA A C 1
ATOM 823 O O . ALA A 1 103 ? -3.455 -9.641 -3.526 1.00 75.00 103 ALA A O 1
ATOM 824 N N . ARG A 1 104 ? -1.330 -10.352 -3.485 1.00 65.75 104 ARG A N 1
ATOM 825 C CA . ARG A 1 104 ? -1.611 -11.787 -3.684 1.00 65.75 104 ARG A CA 1
ATOM 826 C C . ARG A 1 104 ? -1.954 -12.548 -2.392 1.00 65.75 104 ARG A C 1
ATOM 828 O O . ARG A 1 104 ? -2.002 -13.774 -2.415 1.00 65.75 104 ARG A O 1
ATOM 835 N N . VAL A 1 105 ? -2.156 -11.865 -1.262 1.00 57.00 105 VAL A N 1
ATOM 836 C CA . VAL A 1 105 ? -2.618 -12.514 -0.021 1.00 57.00 105 VAL A CA 1
ATOM 837 C C . VAL A 1 105 ? -4.044 -13.037 -0.248 1.00 57.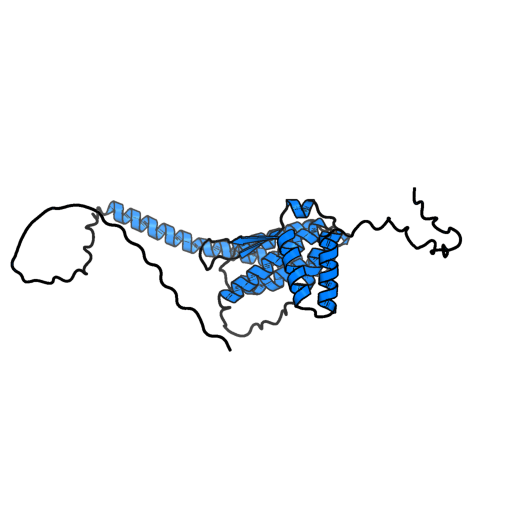00 105 VAL A C 1
ATOM 839 O O . VAL A 1 105 ? -4.918 -12.234 -0.573 1.00 57.00 105 VAL A O 1
ATOM 842 N N . PRO A 1 106 ? -4.315 -14.349 -0.089 1.00 50.53 106 PRO A N 1
ATOM 843 C CA . PRO A 1 106 ? -5.655 -14.880 -0.298 1.00 50.53 106 PRO A CA 1
ATOM 844 C C . PRO A 1 106 ? -6.665 -14.243 0.659 1.00 50.53 106 PRO A C 1
ATOM 846 O O . PRO A 1 106 ? -6.435 -14.189 1.865 1.00 50.53 106 PRO A O 1
ATOM 849 N N . LEU A 1 107 ? -7.825 -13.850 0.129 1.00 49.25 107 LEU A N 1
ATOM 850 C CA . LEU A 1 107 ? -8.982 -13.424 0.931 1.00 49.25 107 LEU A CA 1
ATOM 851 C C . LEU A 1 107 ? -9.561 -14.576 1.782 1.00 49.25 107 LEU A C 1
ATOM 853 O O . LEU A 1 107 ? -10.371 -14.344 2.677 1.00 49.25 107 LEU A O 1
ATOM 857 N N . ASN A 1 108 ? -9.110 -15.809 1.534 1.00 40.97 108 ASN A N 1
ATOM 858 C CA . ASN A 1 108 ? -9.540 -17.035 2.193 1.00 40.97 108 ASN A CA 1
ATOM 859 C C . ASN A 1 108 ? -8.789 -17.291 3.516 1.00 40.97 108 ASN A C 1
ATOM 861 O O . ASN A 1 108 ? -8.169 -18.337 3.695 1.00 40.97 108 ASN A O 1
ATOM 865 N N . THR A 1 109 ? -8.904 -16.376 4.479 1.00 42.94 109 THR A N 1
ATOM 866 C CA . THR A 1 109 ? -9.091 -16.817 5.872 1.00 42.94 109 THR A CA 1
ATOM 867 C C . THR A 1 109 ? -10.589 -16.840 6.118 1.00 42.94 109 THR A C 1
ATOM 869 O O . THR A 1 109 ? -11.234 -15.791 6.099 1.00 42.94 109 THR A O 1
ATOM 872 N N . SER A 1 110 ? -11.142 -18.043 6.251 1.00 35.88 110 SER A N 1
ATOM 873 C CA . SER A 1 110 ? -12.578 -18.286 6.367 1.00 35.88 110 SER A CA 1
ATOM 874 C C . SER A 1 110 ? -13.198 -17.516 7.536 1.00 35.88 110 SER A C 1
ATOM 876 O O . SER A 1 110 ? -12.580 -17.341 8.583 1.00 35.88 110 SER A O 1
ATOM 878 N N . LEU A 1 111 ? -14.471 -17.133 7.397 1.00 42.12 111 LEU A N 1
ATOM 879 C CA . LEU A 1 111 ? -15.304 -16.622 8.500 1.00 42.12 111 LEU A CA 1
ATOM 880 C C . LEU A 1 111 ? -15.717 -17.751 9.475 1.00 42.12 111 LEU A C 1
ATOM 882 O O . LEU A 1 111 ? -16.799 -17.727 10.054 1.00 42.12 111 LEU A O 1
ATOM 886 N N . SER A 1 112 ? -14.858 -18.763 9.625 1.00 33.09 112 SER A N 1
ATOM 887 C CA . SER A 1 112 ? -15.058 -19.911 10.498 1.00 33.09 112 SER A CA 1
ATOM 888 C C . SER A 1 112 ? -14.673 -19.553 11.931 1.00 33.09 112 SER A C 1
ATOM 890 O O . SER A 1 112 ? -13.539 -19.158 12.191 1.00 33.09 112 SER A O 1
ATOM 892 N N . GLY A 1 113 ? -15.644 -19.705 12.830 1.00 38.38 113 GLY A N 1
ATOM 893 C CA . GLY A 1 113 ? -15.536 -19.773 14.288 1.00 38.38 113 GLY A CA 1
ATOM 894 C C . GLY A 1 113 ? -14.202 -19.429 14.966 1.00 38.38 113 GLY A C 1
ATOM 895 O O . GLY A 1 113 ? -13.265 -20.221 14.990 1.00 38.38 113 GLY A O 1
ATOM 896 N N . SER A 1 114 ? -14.224 -18.317 15.706 1.00 39.91 114 SER A N 1
ATOM 897 C CA . SER A 1 114 ? -13.663 -18.240 17.068 1.00 39.91 114 SER A CA 1
ATOM 898 C C . SER A 1 114 ? -12.186 -18.601 17.305 1.00 39.91 114 SER A C 1
ATOM 900 O O . SER A 1 114 ? -11.821 -18.875 18.447 1.00 39.91 114 SER A O 1
ATOM 902 N N . GLN A 1 115 ? -11.300 -18.517 16.310 1.00 44.25 115 GLN A N 1
ATOM 903 C CA . GLN A 1 115 ? -9.869 -18.382 16.603 1.00 44.25 115 GLN A CA 1
ATOM 904 C C . GLN A 1 115 ? -9.507 -16.907 16.785 1.00 44.25 115 GLN A C 1
ATOM 906 O O . GLN A 1 115 ? -9.588 -16.105 15.855 1.00 44.25 115 GLN A O 1
ATOM 911 N N . GLN A 1 116 ? -9.085 -16.547 18.001 1.00 50.72 116 GLN A N 1
ATOM 912 C CA . GLN A 1 116 ? -8.374 -15.291 18.226 1.00 50.72 116 GLN A CA 1
ATOM 913 C C . GLN A 1 116 ? -7.125 -15.290 17.346 1.00 50.72 116 GLN A C 1
ATOM 915 O O . GLN A 1 116 ? -6.266 -16.160 17.494 1.00 50.72 116 GLN A O 1
ATOM 920 N N . GLU A 1 117 ? -6.990 -14.302 16.459 1.00 57.12 117 GLU A N 1
ATOM 921 C CA . GLU A 1 117 ? -5.736 -14.109 15.739 1.00 57.12 117 GLU A CA 1
ATOM 922 C C . GLU A 1 117 ? -4.642 -13.801 16.763 1.00 57.12 117 GLU A C 1
ATOM 924 O O . GLU A 1 117 ? -4.596 -12.710 17.338 1.00 57.12 117 GLU A O 1
ATOM 929 N N . GLY A 1 118 ? -3.786 -14.789 17.034 1.00 67.38 118 GLY A N 1
ATOM 930 C CA . GLY A 1 118 ? -2.734 -14.658 18.033 1.00 67.38 118 GLY A CA 1
ATOM 931 C C . GLY A 1 118 ? -1.902 -13.413 17.745 1.00 67.38 118 GLY A C 1
ATOM 932 O O . GLY A 1 118 ? -1.527 -13.180 16.598 1.00 67.38 118 GLY A O 1
ATOM 933 N N . ARG A 1 119 ? -1.608 -12.621 18.782 1.00 72.31 119 ARG A N 1
ATOM 934 C CA . ARG A 1 119 ? -1.002 -11.275 18.703 1.00 72.31 119 ARG A CA 1
ATOM 935 C C . ARG A 1 119 ? 0.084 -11.112 17.621 1.00 72.31 119 ARG A C 1
ATOM 937 O O . ARG A 1 119 ? 0.074 -10.127 16.889 1.00 72.31 119 ARG A O 1
ATOM 944 N N . ARG A 1 120 ? 0.963 -12.111 17.477 1.00 75.75 120 ARG A N 1
ATOM 945 C CA . ARG A 1 120 ? 2.028 -12.171 16.458 1.00 75.75 120 ARG A CA 1
ATOM 946 C C . ARG A 1 120 ? 1.517 -12.071 15.013 1.00 75.75 120 ARG A C 1
ATOM 948 O O . ARG A 1 120 ? 2.188 -11.469 14.181 1.00 75.75 120 ARG A O 1
ATOM 955 N N . GLU A 1 121 ? 0.365 -12.654 14.682 1.00 78.94 121 GLU A N 1
ATOM 956 C CA . GLU A 1 121 ? -0.229 -12.554 13.341 1.00 78.94 121 GLU A CA 1
ATOM 957 C C . GLU A 1 121 ? -0.971 -11.226 13.138 1.00 78.94 121 GLU A C 1
ATOM 959 O O . GLU A 1 121 ? -0.908 -10.670 12.042 1.00 78.94 121 GLU A O 1
ATOM 964 N N . GLN A 1 122 ? -1.556 -10.638 14.192 1.00 77.38 122 GLN A N 1
ATOM 965 C CA . GLN A 1 122 ? -2.050 -9.256 14.127 1.00 77.38 122 GLN A CA 1
ATOM 966 C C . GLN A 1 122 ? -0.897 -8.282 13.816 1.00 77.38 122 GLN A C 1
ATOM 968 O O . GLN A 1 122 ? -1.001 -7.465 12.901 1.00 77.38 122 GLN A O 1
ATOM 973 N N . GLU A 1 123 ? 0.231 -8.420 14.518 1.00 78.88 123 GLU A N 1
ATOM 974 C CA . GLU A 1 123 ? 1.462 -7.650 14.287 1.00 78.88 123 GLU A CA 1
ATOM 975 C C . GLU A 1 123 ? 2.019 -7.881 12.868 1.00 78.88 123 GLU A C 1
ATOM 977 O O . GLU A 1 123 ? 2.379 -6.922 12.183 1.00 78.88 123 GLU A O 1
ATOM 982 N N . ARG A 1 124 ? 2.010 -9.124 12.361 1.00 82.19 124 ARG A N 1
ATOM 983 C CA . ARG A 1 124 ? 2.384 -9.435 10.966 1.00 82.19 124 ARG A CA 1
ATOM 984 C C . ARG A 1 124 ? 1.447 -8.790 9.943 1.00 82.19 124 ARG A C 1
ATOM 986 O O . ARG A 1 124 ? 1.947 -8.259 8.951 1.00 82.19 124 ARG A O 1
ATOM 993 N N . ARG A 1 125 ? 0.122 -8.812 10.142 1.00 84.31 125 ARG A N 1
ATOM 994 C CA . ARG A 1 125 ? -0.838 -8.141 9.242 1.00 84.31 125 ARG A CA 1
ATOM 995 C C . ARG A 1 125 ? -0.660 -6.629 9.257 1.00 84.31 125 ARG A C 1
ATOM 997 O O . ARG A 1 125 ? -0.591 -6.035 8.187 1.00 84.31 125 ARG A O 1
ATOM 1004 N N . GLN A 1 126 ? -0.496 -6.025 10.431 1.00 83.69 126 GLN A N 1
ATOM 1005 C CA . GLN A 1 126 ? -0.197 -4.598 10.568 1.00 83.69 126 GLN A CA 1
ATOM 1006 C C . GLN A 1 126 ? 1.101 -4.214 9.839 1.00 83.69 126 GLN A C 1
ATOM 1008 O O . GLN A 1 126 ? 1.129 -3.231 9.100 1.00 83.69 126 GLN A O 1
ATOM 1013 N N . HIS A 1 127 ? 2.155 -5.024 9.982 1.00 84.88 127 HIS A N 1
ATOM 1014 C CA . HIS A 1 127 ? 3.434 -4.820 9.295 1.00 84.88 127 HIS A CA 1
ATOM 1015 C C . HIS A 1 127 ? 3.354 -5.060 7.780 1.00 84.88 127 HIS A C 1
ATOM 1017 O O . HIS A 1 127 ? 4.134 -4.489 7.028 1.00 84.88 127 HIS A O 1
ATOM 1023 N N . ARG A 1 128 ? 2.405 -5.867 7.285 1.00 88.06 128 ARG A N 1
ATOM 1024 C CA . ARG A 1 128 ? 2.087 -5.922 5.844 1.00 88.06 128 ARG A CA 1
ATOM 1025 C C . ARG A 1 128 ? 1.309 -4.678 5.405 1.00 88.06 128 ARG A C 1
ATOM 1027 O O . ARG A 1 128 ? 1.630 -4.113 4.368 1.00 88.06 128 ARG A O 1
ATOM 1034 N N . ALA A 1 129 ? 0.339 -4.224 6.198 1.00 89.12 129 ALA A N 1
ATOM 1035 C CA . ALA A 1 129 ? -0.503 -3.074 5.876 1.00 89.12 129 ALA A CA 1
ATOM 1036 C C . ALA A 1 129 ? 0.308 -1.769 5.776 1.00 89.12 129 ALA A C 1
ATOM 1038 O O . ALA A 1 129 ? 0.167 -1.047 4.793 1.00 89.12 129 ALA A O 1
ATOM 1039 N N . SER A 1 130 ? 1.227 -1.505 6.716 1.00 89.38 130 SER A N 1
ATOM 1040 C CA . SER A 1 130 ? 2.125 -0.337 6.642 1.00 89.38 130 SER A CA 1
ATOM 1041 C C . SER A 1 130 ? 3.047 -0.380 5.416 1.00 89.38 130 SER A C 1
ATOM 1043 O O . SER A 1 130 ? 3.302 0.646 4.796 1.00 89.38 130 SER A O 1
ATOM 1045 N N . ARG A 1 131 ? 3.475 -1.574 4.986 1.00 91.31 131 ARG A N 1
ATOM 1046 C CA . ARG A 1 131 ? 4.247 -1.757 3.744 1.00 91.31 131 ARG A CA 1
ATOM 1047 C C . ARG A 1 131 ? 3.439 -1.534 2.470 1.00 91.31 131 ARG A C 1
ATOM 1049 O O . ARG A 1 131 ? 4.022 -1.137 1.469 1.00 91.31 131 ARG A O 1
ATOM 1056 N N . VAL A 1 132 ? 2.131 -1.786 2.496 1.00 93.62 132 VAL A N 1
ATOM 1057 C CA . VAL A 1 132 ? 1.235 -1.513 1.362 1.00 93.62 132 VAL A CA 1
ATOM 1058 C C . VAL A 1 132 ? 0.937 -0.015 1.236 1.00 93.62 132 VAL A C 1
ATOM 1060 O O . VAL A 1 132 ? 0.886 0.479 0.114 1.00 93.62 132 VAL A O 1
ATOM 1063 N N . LEU A 1 133 ? 0.853 0.734 2.343 1.00 93.56 133 LEU A N 1
ATOM 1064 C CA . LEU A 1 133 ? 0.708 2.200 2.301 1.00 93.56 133 LEU A CA 1
ATOM 1065 C C . LEU A 1 133 ? 1.866 2.893 1.559 1.00 93.56 133 LEU A C 1
ATOM 1067 O O . LEU A 1 133 ? 1.634 3.865 0.853 1.00 93.56 133 LEU A O 1
ATOM 1071 N N . ILE A 1 134 ? 3.081 2.340 1.605 1.00 94.00 134 ILE A N 1
ATOM 1072 C CA . ILE A 1 134 ? 4.222 2.854 0.824 1.00 94.00 134 ILE A CA 1
ATOM 1073 C C . ILE A 1 134 ? 3.985 2.715 -0.693 1.00 94.00 134 ILE A C 1
ATOM 1075 O O . ILE A 1 134 ? 4.425 3.564 -1.461 1.00 94.00 134 ILE A O 1
ATOM 1079 N N . ALA A 1 135 ? 3.241 1.697 -1.148 1.00 95.06 135 ALA A N 1
ATOM 1080 C CA . ALA A 1 135 ? 2.819 1.609 -2.549 1.00 95.06 135 ALA A CA 1
ATOM 1081 C C . ALA A 1 135 ? 1.672 2.567 -2.891 1.00 95.06 135 ALA A C 1
ATOM 1083 O O . ALA A 1 135 ? 1.605 3.014 -4.031 1.00 95.06 135 ALA A O 1
ATOM 1084 N N . VAL A 1 136 ? 0.798 2.903 -1.935 1.00 95.19 136 VAL A N 1
ATOM 1085 C CA . VAL A 1 136 ? -0.223 3.955 -2.107 1.00 95.19 136 VAL A CA 1
ATOM 1086 C C . VAL A 1 136 ? 0.471 5.304 -2.324 1.00 95.19 136 VAL A C 1
ATOM 1088 O O . VAL A 1 136 ? 0.233 5.956 -3.336 1.00 95.19 136 VAL A O 1
ATOM 1091 N N . GLU A 1 137 ? 1.405 5.663 -1.439 1.00 94.38 137 GLU A N 1
ATOM 1092 C CA . GLU A 1 137 ? 2.207 6.893 -1.520 1.00 94.38 137 GLU A CA 1
ATOM 1093 C C . GLU A 1 137 ? 3.039 6.942 -2.819 1.00 94.38 137 GLU A C 1
ATOM 1095 O O . GLU A 1 137 ? 2.931 7.900 -3.585 1.00 94.38 137 GLU A O 1
ATOM 1100 N N . ALA A 1 138 ? 3.796 5.884 -3.140 1.00 93.88 138 ALA A N 1
ATOM 1101 C CA . ALA A 1 138 ? 4.606 5.831 -4.360 1.00 93.88 138 ALA A CA 1
ATOM 1102 C C . ALA A 1 138 ? 3.771 5.854 -5.657 1.00 93.88 138 ALA A C 1
ATOM 1104 O O . ALA A 1 138 ? 4.150 6.543 -6.601 1.00 93.88 138 ALA A O 1
ATOM 1105 N N . SER A 1 139 ? 2.621 5.166 -5.709 1.00 94.31 139 SER A N 1
ATOM 1106 C CA . SER A 1 139 ? 1.731 5.205 -6.886 1.00 94.31 139 SER A CA 1
ATOM 1107 C C . SER A 1 139 ? 1.080 6.574 -7.074 1.00 94.31 139 SER A C 1
ATOM 1109 O O . SER A 1 139 ? 0.877 6.994 -8.212 1.00 94.31 139 SER A O 1
ATOM 1111 N N . SER A 1 140 ? 0.765 7.266 -5.973 1.00 93.81 140 SER A N 1
ATOM 1112 C CA . SER A 1 140 ? 0.193 8.615 -5.997 1.00 93.81 140 SER A CA 1
ATOM 1113 C C . SER A 1 140 ? 1.184 9.633 -6.564 1.00 93.81 140 SER A C 1
ATOM 1115 O O . SER A 1 140 ? 0.799 10.440 -7.401 1.00 93.81 140 SER A O 1
ATOM 1117 N N . ILE A 1 141 ? 2.459 9.569 -6.161 1.00 91.75 141 ILE A N 1
ATOM 1118 C CA . ILE A 1 141 ? 3.520 10.455 -6.678 1.00 91.75 141 ILE A CA 1
ATOM 1119 C C . ILE A 1 141 ? 3.885 10.091 -8.129 1.00 91.75 141 ILE A C 1
ATOM 1121 O O . ILE A 1 141 ? 4.161 10.968 -8.941 1.00 91.75 141 ILE A O 1
ATOM 1125 N N . ALA A 1 142 ? 3.846 8.803 -8.485 1.00 91.69 142 ALA A N 1
ATOM 1126 C CA . ALA A 1 142 ? 4.081 8.336 -9.853 1.00 91.69 142 ALA A CA 1
ATOM 1127 C C . ALA A 1 142 ? 2.899 8.566 -10.819 1.00 91.69 142 ALA A C 1
ATOM 1129 O O . ALA A 1 142 ? 3.015 8.234 -11.998 1.00 91.69 142 ALA A O 1
ATOM 1130 N N . CYS A 1 143 ? 1.750 9.046 -10.327 1.00 91.94 143 CYS A N 1
ATOM 1131 C CA . CYS A 1 143 ? 0.475 9.115 -11.051 1.00 91.94 143 CYS A CA 1
ATOM 1132 C C . CYS A 1 143 ? 0.008 7.779 -11.682 1.00 91.94 143 CYS A C 1
ATOM 1134 O O . CYS A 1 143 ? -0.832 7.780 -12.585 1.00 91.94 143 CYS A O 1
ATOM 1136 N N . ASN A 1 144 ? 0.501 6.620 -11.215 1.00 92.62 144 ASN A N 1
ATOM 1137 C CA . ASN A 1 144 ? 0.064 5.315 -11.726 1.00 92.62 144 ASN A CA 1
ATOM 1138 C C . ASN A 1 144 ? -1.172 4.816 -10.962 1.00 92.62 144 ASN A C 1
ATOM 1140 O O . ASN A 1 144 ? -1.099 4.018 -10.021 1.00 92.62 144 ASN A O 1
ATOM 1144 N N . TYR A 1 145 ? -2.337 5.284 -11.405 1.00 93.00 145 TYR A N 1
ATOM 1145 C CA . TYR A 1 145 ? -3.623 4.998 -10.768 1.00 93.00 145 TYR A CA 1
ATOM 1146 C C . TYR A 1 145 ? -3.984 3.501 -10.747 1.00 93.00 145 TYR A C 1
ATOM 1148 O O . TYR A 1 145 ? -4.683 3.055 -9.839 1.00 93.00 145 TYR A O 1
ATOM 1156 N N . THR A 1 146 ? -3.461 2.695 -11.680 1.00 92.06 146 THR A N 1
ATOM 1157 C CA . THR A 1 146 ? -3.666 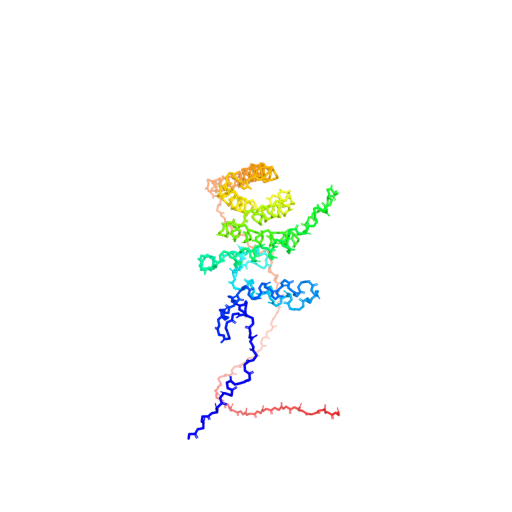1.235 -11.691 1.00 92.06 146 THR A CA 1
ATOM 1158 C C . THR A 1 146 ? -3.068 0.590 -10.443 1.00 92.06 146 THR A C 1
ATOM 1160 O O . THR A 1 146 ? -3.763 -0.129 -9.721 1.00 92.06 146 THR A O 1
ATOM 1163 N N . TYR A 1 147 ? -1.795 0.873 -10.144 1.00 92.81 147 TYR A N 1
ATOM 1164 C CA . TYR A 1 147 ? -1.139 0.306 -8.964 1.00 92.81 147 TYR A CA 1
ATOM 1165 C C . TYR A 1 147 ? -1.561 0.990 -7.663 1.00 92.81 147 TYR A C 1
ATOM 1167 O O . TYR A 1 147 ? -1.601 0.316 -6.635 1.00 92.81 147 TYR A O 1
ATOM 1175 N N . LEU A 1 148 ? -2.026 2.244 -7.716 1.00 95.19 148 LEU A N 1
ATOM 1176 C CA . LEU A 1 148 ? -2.721 2.886 -6.599 1.00 95.19 148 LEU A CA 1
ATOM 1177 C C . LEU A 1 148 ? -3.977 2.097 -6.193 1.00 95.19 148 LEU A C 1
ATOM 1179 O O . LEU A 1 148 ? -4.075 1.660 -5.046 1.00 95.19 148 LEU A O 1
ATOM 1183 N N . PHE A 1 149 ? -4.911 1.844 -7.118 1.00 94.06 149 PHE A N 1
ATOM 1184 C CA . PHE A 1 149 ? -6.125 1.082 -6.802 1.00 94.06 149 PHE A CA 1
ATOM 1185 C C . PHE A 1 149 ? -5.807 -0.364 -6.372 1.00 94.06 149 PHE A C 1
ATOM 1187 O O . PHE A 1 149 ? -6.465 -0.886 -5.469 1.00 94.06 149 PHE A O 1
ATOM 1194 N N . CYS A 1 150 ? -4.768 -1.003 -6.930 1.00 93.25 150 CYS A N 1
ATOM 1195 C CA . CYS A 1 150 ? -4.291 -2.306 -6.446 1.00 93.25 150 CYS A CA 1
ATOM 1196 C C . CYS A 1 150 ? -3.727 -2.251 -5.014 1.00 93.25 150 CYS A C 1
ATOM 1198 O O . CYS A 1 150 ? -4.027 -3.141 -4.215 1.00 93.25 150 CYS A O 1
ATOM 1200 N N . ALA A 1 151 ? -2.939 -1.229 -4.672 1.00 94.62 151 ALA A N 1
ATOM 1201 C CA . ALA A 1 151 ? -2.384 -1.049 -3.333 1.00 94.62 151 ALA A CA 1
ATOM 1202 C C . ALA A 1 151 ? -3.491 -0.777 -2.303 1.00 94.62 151 ALA A C 1
ATOM 1204 O O . ALA A 1 151 ? -3.537 -1.426 -1.260 1.00 94.62 151 ALA A O 1
ATOM 1205 N N . VAL A 1 152 ? -4.445 0.104 -2.617 1.00 94.81 152 VAL A N 1
ATOM 1206 C CA . VAL A 1 152 ? -5.572 0.411 -1.722 1.00 94.81 152 VAL A CA 1
ATOM 1207 C C . VAL A 1 152 ? -6.495 -0.806 -1.533 1.00 94.81 152 VAL A C 1
ATOM 1209 O O . VAL A 1 152 ? -6.930 -1.077 -0.413 1.00 94.81 152 VAL A O 1
ATOM 1212 N N . ALA A 1 153 ? -6.729 -1.612 -2.576 1.00 92.50 153 ALA A N 1
ATOM 1213 C CA . ALA A 1 153 ? -7.478 -2.868 -2.451 1.00 92.50 153 ALA A CA 1
ATOM 1214 C C . ALA A 1 153 ? -6.744 -3.904 -1.574 1.00 92.50 153 ALA A C 1
ATOM 1216 O O . ALA A 1 153 ? -7.365 -4.568 -0.741 1.00 92.50 153 ALA A O 1
ATOM 1217 N N . ALA A 1 154 ? -5.417 -4.008 -1.706 1.00 91.75 154 ALA A N 1
ATOM 1218 C CA . ALA A 1 154 ? -4.592 -4.835 -0.826 1.00 91.75 154 ALA A CA 1
ATOM 1219 C C . ALA A 1 154 ? -4.592 -4.322 0.629 1.00 91.75 154 ALA A C 1
ATOM 1221 O O . ALA A 1 154 ? -4.493 -5.123 1.561 1.00 91.75 154 ALA A O 1
ATOM 1222 N N . TYR A 1 155 ? -4.748 -3.010 0.840 1.00 91.88 155 TYR A N 1
ATOM 1223 C CA . TYR A 1 155 ? -4.888 -2.423 2.170 1.00 91.88 155 TYR A CA 1
ATOM 1224 C C . TYR A 1 155 ? -6.232 -2.784 2.831 1.00 91.88 155 TYR A C 1
ATOM 1226 O O . TYR A 1 155 ? -6.196 -3.274 3.958 1.00 91.88 155 TYR A O 1
ATOM 1234 N N . ASP A 1 156 ? -7.396 -2.657 2.164 1.00 89.62 156 ASP A N 1
ATOM 1235 C CA . ASP A 1 156 ? -8.687 -3.091 2.764 1.00 89.62 156 ASP A CA 1
ATOM 1236 C C . ASP A 1 156 ? -8.698 -4.600 3.078 1.00 89.62 156 ASP A C 1
ATOM 1238 O O . ASP A 1 156 ? -9.152 -5.014 4.149 1.00 89.62 156 ASP A O 1
ATOM 1242 N N . ALA A 1 157 ? -8.105 -5.426 2.207 1.00 87.50 157 ALA A N 1
ATOM 1243 C CA . ALA A 1 157 ? -7.963 -6.864 2.444 1.00 87.50 157 ALA A CA 1
ATOM 1244 C C . ALA A 1 157 ? -7.168 -7.186 3.730 1.00 87.50 157 ALA A C 1
ATOM 1246 O O . ALA A 1 157 ? -7.526 -8.105 4.470 1.00 87.50 157 ALA A O 1
ATOM 1247 N N . LEU A 1 158 ? -6.116 -6.412 4.028 1.00 85.81 158 LEU A N 1
ATOM 1248 C CA . LEU A 1 158 ? -5.325 -6.532 5.261 1.00 85.81 158 LEU A CA 1
ATOM 1249 C C . LEU A 1 158 ? -5.989 -5.854 6.473 1.00 85.81 158 LEU A C 1
ATOM 1251 O O . LEU A 1 158 ? -5.772 -6.287 7.605 1.00 85.81 158 LEU A O 1
ATOM 1255 N N . LEU A 1 159 ? -6.804 -4.822 6.244 1.00 83.12 159 LEU A N 1
ATOM 1256 C CA . LEU A 1 159 ? -7.565 -4.080 7.252 1.00 83.12 159 LEU A CA 1
ATOM 1257 C C . LEU A 1 159 ? -8.735 -4.899 7.816 1.00 83.12 159 LEU A C 1
ATOM 1259 O O . LEU A 1 159 ? -8.987 -4.848 9.021 1.00 83.12 159 LEU A O 1
ATOM 1263 N N . ARG A 1 160 ? -9.442 -5.665 6.972 1.00 80.12 160 ARG A N 1
ATOM 1264 C CA . ARG A 1 160 ? -10.695 -6.355 7.330 1.00 80.12 160 ARG A CA 1
ATOM 1265 C C . ARG A 1 160 ? -10.619 -7.191 8.625 1.00 80.12 160 ARG A C 1
ATOM 1267 O O . ARG A 1 160 ? -11.531 -7.029 9.433 1.00 80.12 160 ARG A O 1
ATOM 1274 N N . PRO A 1 161 ? -9.580 -8.013 8.895 1.00 75.62 161 PRO A N 1
ATOM 1275 C CA . PRO A 1 161 ? -9.464 -8.738 10.168 1.00 75.62 161 PRO A CA 1
ATOM 1276 C C . PRO A 1 161 ? -9.132 -7.821 11.357 1.00 75.62 161 PRO A C 1
ATOM 1278 O O . PRO A 1 161 ? -9.622 -8.028 12.466 1.00 75.62 161 PRO A O 1
ATOM 1281 N N . LEU A 1 162 ? -8.336 -6.768 11.131 1.00 76.38 162 LEU A N 1
ATOM 1282 C CA . LEU A 1 162 ? -7.890 -5.838 12.176 1.00 76.38 162 LEU A CA 1
ATOM 1283 C C . LEU A 1 162 ? -9.056 -5.030 12.769 1.00 76.38 162 LEU A C 1
ATOM 1285 O O . LEU A 1 162 ? -9.047 -4.740 13.966 1.00 76.38 162 LEU A O 1
ATOM 1289 N N . LEU A 1 163 ? -10.075 -4.723 11.957 1.00 76.00 163 LEU A N 1
ATOM 1290 C CA . LEU A 1 163 ? -11.305 -4.047 12.388 1.00 76.00 163 LEU A CA 1
ATOM 1291 C C . LEU A 1 163 ? -12.072 -4.838 13.456 1.00 76.00 163 LEU A C 1
ATOM 1293 O O . LEU A 1 163 ? -12.593 -4.248 14.401 1.00 76.00 163 LEU A O 1
ATOM 1297 N N . CYS A 1 164 ? -12.120 -6.168 13.342 1.00 70.25 164 CYS A N 1
ATOM 1298 C CA . CYS A 1 164 ? -12.817 -7.028 14.300 1.00 70.25 164 CYS A CA 1
ATOM 1299 C C . CYS A 1 164 ? -12.150 -7.023 15.687 1.00 70.25 164 CYS A C 1
ATOM 1301 O O . CYS A 1 164 ? -12.821 -7.225 16.698 1.00 70.25 164 CYS A O 1
ATOM 1303 N N . LEU A 1 165 ? -10.842 -6.754 15.755 1.00 65.62 165 LEU A N 1
ATOM 1304 C CA . LEU A 1 165 ? -10.044 -6.875 16.978 1.00 65.62 165 LEU A CA 1
ATOM 1305 C C . LEU A 1 165 ? -10.050 -5.617 17.864 1.00 65.62 165 LEU A C 1
ATOM 1307 O O . LEU A 1 165 ? -9.602 -5.694 19.003 1.00 65.62 165 LEU A O 1
ATOM 1311 N N . HIS A 1 166 ? -10.557 -4.473 17.385 1.00 64.94 166 HIS A N 1
ATOM 1312 C CA . HIS A 1 166 ? -10.737 -3.218 18.147 1.00 64.94 166 HIS A CA 1
ATOM 1313 C C . HIS A 1 166 ? -9.470 -2.595 18.803 1.00 64.94 166 HIS A C 1
ATOM 1315 O O . HIS A 1 166 ? -9.565 -1.535 19.424 1.00 64.94 166 HIS A O 1
ATOM 1321 N N . THR A 1 167 ? -8.279 -3.196 18.683 1.00 59.84 167 THR A N 1
ATOM 1322 C CA . THR A 1 167 ? -7.080 -2.815 19.463 1.00 59.84 167 THR A CA 1
ATOM 1323 C C . THR A 1 167 ? -6.247 -1.663 18.893 1.00 59.84 167 THR A C 1
ATOM 1325 O O . THR A 1 167 ? -5.536 -1.016 19.660 1.00 59.84 167 THR A O 1
ATOM 1328 N N . LEU A 1 168 ? -6.323 -1.374 17.586 1.00 70.31 168 LEU A N 1
ATOM 1329 C CA . LEU A 1 168 ? -5.429 -0.424 16.897 1.00 70.31 168 LEU A CA 1
ATOM 1330 C C . LEU A 1 168 ? -6.090 0.788 16.173 1.00 70.31 168 LEU A C 1
ATOM 1332 O O . LEU A 1 168 ? -5.529 1.223 15.164 1.00 70.31 168 LEU A O 1
ATOM 1336 N N . PRO A 1 169 ? -7.215 1.398 16.628 1.00 68.56 169 PRO A N 1
ATOM 1337 C CA . PRO A 1 169 ? -7.935 2.408 15.832 1.00 68.56 169 PRO A CA 1
ATOM 1338 C C . PRO A 1 169 ? -7.100 3.558 15.225 1.00 68.56 169 PRO A C 1
ATOM 1340 O O . PRO A 1 169 ? -7.330 3.862 14.057 1.00 68.56 169 PRO A O 1
ATOM 1343 N N . PRO A 1 170 ? -6.117 4.182 15.919 1.00 74.19 170 PRO A N 1
ATOM 1344 C CA . PRO A 1 170 ? -5.373 5.315 15.356 1.00 74.19 170 PRO A CA 1
ATOM 1345 C C . PRO A 1 170 ? -4.540 4.975 14.112 1.00 74.19 170 PRO A C 1
ATOM 1347 O O . PRO A 1 170 ? -4.486 5.774 13.186 1.00 74.19 170 PRO A O 1
ATOM 1350 N N . PHE A 1 171 ? -3.924 3.788 14.062 1.00 76.81 171 PHE A N 1
ATOM 1351 C CA . PHE A 1 171 ? -3.130 3.364 12.900 1.00 76.81 171 PHE A CA 1
ATOM 1352 C C . PHE A 1 171 ? -4.019 3.009 11.699 1.00 76.81 171 PHE A C 1
ATOM 1354 O O . PHE A 1 171 ? -3.679 3.309 10.557 1.00 76.81 171 PHE A O 1
ATOM 1361 N N . LEU A 1 172 ? -5.173 2.386 11.957 1.00 82.25 172 LEU A N 1
ATOM 1362 C CA . LEU A 1 172 ? -6.140 2.065 10.905 1.00 82.25 172 LEU A CA 1
ATOM 1363 C C . LEU A 1 172 ? -6.792 3.342 10.344 1.00 82.25 172 LEU A C 1
ATOM 1365 O O . LEU A 1 172 ? -7.092 3.407 9.157 1.00 82.25 172 LEU A O 1
ATOM 1369 N N . LEU A 1 173 ? -6.966 4.368 11.185 1.00 85.31 173 LEU A N 1
ATOM 1370 C CA . LEU A 1 173 ? -7.437 5.690 10.777 1.00 85.31 173 LEU A CA 1
ATOM 1371 C C . LEU A 1 173 ? -6.415 6.417 9.886 1.00 85.31 173 LEU A C 1
ATOM 1373 O O . LEU A 1 173 ? -6.798 6.876 8.816 1.00 85.31 173 LEU A O 1
ATOM 1377 N N . ASP A 1 174 ? -5.138 6.479 10.286 1.00 85.38 174 ASP A N 1
ATOM 1378 C CA . ASP A 1 174 ? -4.054 7.080 9.481 1.00 85.38 174 ASP A CA 1
ATOM 1379 C C . ASP A 1 174 ? -3.960 6.441 8.087 1.00 85.38 174 ASP A C 1
ATOM 1381 O O . ASP A 1 174 ? -4.044 7.131 7.070 1.00 85.38 174 ASP A O 1
ATOM 1385 N N . GLY A 1 175 ? -3.886 5.108 8.026 1.00 89.25 175 GLY A N 1
ATOM 1386 C CA . GLY A 1 175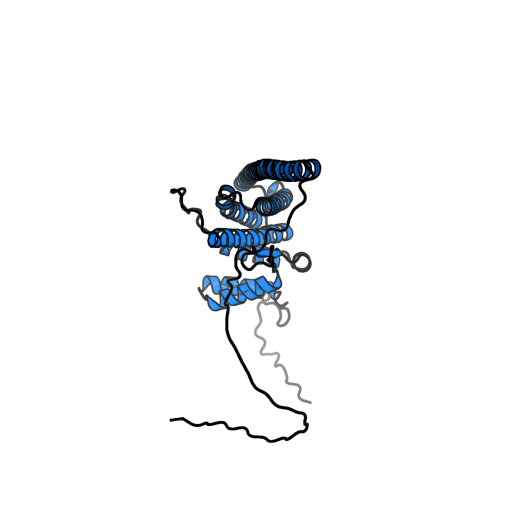 ? -3.793 4.396 6.753 1.00 89.25 175 GLY A CA 1
ATOM 1387 C C . GLY A 1 175 ? -5.029 4.550 5.863 1.00 89.25 175 GLY A C 1
ATOM 1388 O O . GLY A 1 175 ? -4.883 4.668 4.648 1.00 89.25 175 GLY A O 1
ATOM 1389 N N . LEU A 1 176 ? -6.240 4.624 6.433 1.00 92.06 176 LEU A N 1
ATOM 1390 C CA . LEU A 1 176 ? -7.432 4.974 5.655 1.00 92.06 176 LEU A CA 1
ATOM 1391 C C . LEU A 1 176 ? -7.364 6.400 5.105 1.00 92.06 176 LEU A C 1
ATOM 1393 O O . LEU A 1 176 ? -7.642 6.588 3.925 1.00 92.06 176 LEU A O 1
ATOM 1397 N N . VAL A 1 177 ? -6.989 7.391 5.921 1.00 92.31 177 VAL A N 1
ATOM 1398 C CA . VAL A 1 177 ? -6.870 8.793 5.482 1.00 92.31 177 VAL A CA 1
ATOM 1399 C C . VAL A 1 177 ? -5.862 8.918 4.337 1.00 92.31 177 VAL A C 1
ATOM 1401 O O . VAL A 1 177 ? -6.172 9.554 3.333 1.00 92.31 177 VAL A O 1
ATOM 1404 N N . LYS A 1 178 ? -4.719 8.227 4.412 1.00 93.00 178 LYS A N 1
ATOM 1405 C CA . LYS A 1 178 ? -3.745 8.151 3.308 1.00 93.00 178 LYS A CA 1
ATOM 1406 C C . LYS A 1 178 ? -4.341 7.560 2.028 1.00 93.00 178 LYS A C 1
ATOM 1408 O O . LYS A 1 178 ? -4.142 8.119 0.953 1.00 93.00 178 LYS A O 1
ATOM 1413 N N . CYS A 1 179 ? -5.109 6.474 2.135 1.00 95.19 179 CYS A N 1
ATOM 1414 C CA . CYS A 1 179 ? -5.822 5.892 0.995 1.00 95.19 179 CYS A CA 1
ATOM 1415 C C . CYS A 1 179 ? -6.876 6.846 0.404 1.00 95.19 179 CYS A C 1
ATOM 1417 O O . CYS A 1 179 ? -7.033 6.876 -0.814 1.00 95.19 179 CYS A O 1
ATOM 1419 N N . PHE A 1 180 ? -7.577 7.636 1.226 1.00 95.38 180 PHE A N 1
ATOM 1420 C CA . PHE A 1 180 ? -8.518 8.646 0.732 1.00 95.38 180 PHE A CA 1
ATOM 1421 C C . PHE A 1 180 ? -7.816 9.772 -0.015 1.00 95.38 180 PHE A C 1
ATOM 1423 O O . PHE A 1 180 ? -8.151 9.995 -1.171 1.00 95.38 180 PHE A O 1
ATOM 1430 N N . VAL A 1 181 ? -6.823 10.423 0.600 1.00 95.00 181 VAL A N 1
ATOM 1431 C CA . VAL A 1 181 ? -6.094 11.553 -0.005 1.00 95.00 181 VAL A CA 1
ATOM 1432 C C . VAL A 1 181 ? -5.448 11.141 -1.333 1.00 95.00 181 VAL A C 1
ATOM 1434 O O . VAL A 1 181 ? -5.564 11.855 -2.327 1.00 95.00 181 VAL A O 1
ATOM 1437 N N . ALA A 1 182 ? -4.841 9.951 -1.390 1.00 94.62 182 ALA A N 1
ATOM 1438 C CA . ALA A 1 182 ? -4.255 9.436 -2.625 1.00 94.62 182 ALA A CA 1
ATOM 1439 C C . ALA A 1 182 ? -5.306 9.143 -3.715 1.00 94.62 182 ALA A C 1
ATOM 1441 O O . ALA A 1 182 ? -5.046 9.393 -4.889 1.00 94.62 182 ALA A O 1
ATOM 1442 N N . MET A 1 183 ? -6.497 8.636 -3.359 1.00 95.00 183 MET A N 1
ATOM 1443 C CA . MET A 1 183 ? -7.569 8.408 -4.341 1.00 95.00 183 MET A CA 1
ATOM 1444 C C . MET A 1 183 ? -8.330 9.689 -4.721 1.00 95.00 183 MET A C 1
ATOM 1446 O O . MET A 1 183 ? -8.823 9.781 -5.839 1.00 95.00 183 MET A O 1
ATOM 1450 N N . GLU A 1 184 ? -8.398 10.696 -3.851 1.00 93.38 184 GLU A N 1
ATOM 1451 C CA . GLU A 1 184 ? -8.977 12.014 -4.150 1.00 93.38 184 GLU A CA 1
ATOM 1452 C C . GLU A 1 184 ? -8.172 12.755 -5.230 1.00 93.38 184 GLU A C 1
ATOM 1454 O O . GLU A 1 184 ? -8.756 13.377 -6.116 1.00 93.38 184 GLU A O 1
ATOM 1459 N N . GLY A 1 185 ? -6.845 12.582 -5.243 1.00 90.56 185 GLY A N 1
ATOM 1460 C CA . GLY A 1 185 ? -5.960 13.062 -6.310 1.00 90.56 185 GLY A CA 1
ATOM 1461 C C . GLY A 1 185 ? -6.112 12.359 -7.671 1.00 90.56 185 GLY A C 1
ATOM 1462 O O . GLY A 1 185 ? -5.419 12.726 -8.619 1.00 90.56 185 GLY A O 1
ATOM 1463 N N . VAL A 1 186 ? -6.990 11.356 -7.812 1.00 94.12 186 VAL A N 1
ATOM 1464 C CA . VAL A 1 186 ? -7.177 10.619 -9.075 1.00 94.12 186 VAL A CA 1
ATOM 1465 C C . VAL A 1 186 ? -8.110 11.395 -10.019 1.00 94.12 186 VAL A C 1
ATOM 1467 O O . VAL A 1 186 ? -9.278 11.620 -9.678 1.00 94.12 186 VAL A O 1
ATOM 1470 N N . PRO A 1 187 ? -7.673 11.753 -11.244 1.00 93.25 187 PRO A N 1
ATOM 1471 C CA . PRO A 1 187 ? -8.497 12.490 -12.197 1.00 93.25 187 PRO A CA 1
ATOM 1472 C C . PRO A 1 187 ? -9.714 11.665 -12.628 1.00 93.25 187 PRO A C 1
ATOM 1474 O O . PRO A 1 187 ? -9.627 10.451 -12.817 1.00 93.25 187 PRO A O 1
ATOM 1477 N N . ARG A 1 188 ? -10.860 12.330 -12.836 1.00 90.12 188 ARG A N 1
ATOM 1478 C CA . ARG A 1 188 ? -12.173 11.697 -13.112 1.00 90.12 188 ARG A CA 1
ATOM 1479 C C . ARG A 1 188 ? -12.157 10.664 -14.251 1.00 90.12 188 ARG A C 1
ATOM 1481 O O . ARG A 1 188 ? -12.942 9.719 -14.214 1.00 90.12 188 ARG A O 1
ATOM 1488 N N . THR A 1 189 ? -11.259 10.819 -15.223 1.00 91.94 189 THR A N 1
ATOM 1489 C CA . THR A 1 189 ? -11.038 9.909 -16.360 1.00 91.94 189 THR A CA 1
ATOM 1490 C C . THR A 1 189 ? -10.419 8.559 -15.977 1.00 91.94 189 THR A C 1
ATOM 1492 O O . THR A 1 189 ? -10.696 7.566 -16.640 1.00 91.94 189 THR A O 1
ATOM 1495 N N . ALA A 1 190 ? -9.634 8.483 -14.898 1.00 90.75 190 ALA A N 1
ATOM 1496 C CA . ALA A 1 190 ? -8.985 7.251 -14.433 1.00 90.75 190 ALA A CA 1
ATOM 1497 C C . ALA A 1 190 ? -9.863 6.400 -13.482 1.00 90.75 190 ALA A C 1
ATOM 1499 O O . ALA A 1 190 ? -9.488 5.290 -13.098 1.00 90.75 190 ALA A O 1
ATOM 1500 N N . TRP A 1 191 ? -11.049 6.889 -13.098 1.00 92.75 191 TRP A N 1
ATOM 1501 C CA . TRP A 1 191 ? -11.942 6.220 -12.145 1.00 92.75 191 TRP A CA 1
ATOM 1502 C C . TRP A 1 191 ? -12.775 5.090 -12.764 1.00 92.75 191 TRP A C 1
ATOM 1504 O O . TRP A 1 191 ? -13.923 5.293 -13.176 1.00 92.75 191 TRP A O 1
ATOM 1514 N N . HIS A 1 192 ? -12.248 3.867 -12.717 1.00 91.00 192 HIS A N 1
ATOM 1515 C CA . HIS A 1 192 ? -12.996 2.655 -13.064 1.00 91.00 192 HIS A CA 1
ATOM 1516 C C . HIS A 1 192 ? -14.040 2.263 -11.983 1.00 91.00 192 HIS A C 1
ATOM 1518 O O . HIS A 1 192 ? -13.858 2.574 -10.800 1.00 91.00 192 HIS A O 1
ATOM 1524 N N . PRO A 1 193 ? -15.115 1.513 -12.322 1.00 91.62 193 PRO A N 1
ATOM 1525 C CA . PRO A 1 193 ? -16.201 1.190 -11.383 1.00 91.62 193 PRO A CA 1
ATOM 1526 C C . PRO A 1 193 ? -15.747 0.505 -10.085 1.00 91.62 193 PRO A C 1
ATOM 1528 O O . PRO A 1 193 ? -16.201 0.870 -9.002 1.00 91.62 193 PRO A O 1
ATOM 1531 N N . ARG A 1 194 ? -14.784 -0.430 -10.166 1.00 87.94 194 ARG A N 1
ATOM 1532 C CA . ARG A 1 194 ? -14.206 -1.087 -8.973 1.00 87.94 194 ARG A CA 1
ATOM 1533 C C . ARG A 1 194 ? -13.518 -0.100 -8.012 1.00 87.94 194 ARG A C 1
ATOM 1535 O O . ARG A 1 194 ? -13.548 -0.336 -6.812 1.00 87.94 194 ARG A O 1
ATOM 1542 N N . GLY A 1 195 ? -12.942 0.999 -8.512 1.00 89.56 195 GLY A N 1
ATOM 1543 C CA . GLY A 1 195 ? -12.316 2.042 -7.692 1.00 89.56 195 GLY A CA 1
ATOM 1544 C C . GLY A 1 195 ? -13.357 2.875 -6.943 1.00 89.56 195 GLY A C 1
ATOM 1545 O O . GLY A 1 195 ? -13.207 3.126 -5.751 1.00 89.56 195 GLY A O 1
ATOM 1546 N N . ARG A 1 196 ? -14.480 3.205 -7.600 1.00 92.50 196 ARG A N 1
ATOM 1547 C CA . ARG A 1 196 ? -15.630 3.874 -6.956 1.00 92.50 196 ARG A CA 1
ATOM 1548 C C . ARG A 1 196 ? -16.239 3.007 -5.847 1.00 92.50 196 ARG A C 1
ATOM 1550 O O . ARG A 1 196 ? -16.496 3.500 -4.752 1.00 92.50 196 ARG A O 1
ATOM 1557 N N . ALA A 1 197 ? -16.400 1.706 -6.103 1.00 92.38 197 ALA A N 1
ATOM 1558 C CA . ALA A 1 197 ? -16.844 0.744 -5.093 1.00 92.38 197 ALA A CA 1
ATOM 1559 C C . ALA A 1 197 ? -15.851 0.633 -3.918 1.00 92.38 197 ALA A C 1
ATOM 1561 O O . ALA A 1 197 ? -16.268 0.627 -2.762 1.00 92.38 197 ALA A O 1
ATOM 1562 N N . LEU A 1 198 ? -14.543 0.608 -4.202 1.00 92.12 198 LEU A N 1
ATOM 1563 C CA . LEU A 1 198 ? -13.487 0.606 -3.186 1.00 92.12 198 LEU A CA 1
ATOM 1564 C C . LEU A 1 198 ? -13.535 1.867 -2.309 1.00 92.12 198 LEU A C 1
ATOM 1566 O O . LEU A 1 198 ? -13.530 1.735 -1.091 1.00 92.12 198 LEU A O 1
ATOM 1570 N N . PHE A 1 199 ? -13.676 3.065 -2.888 1.00 93.44 199 PHE A N 1
ATOM 1571 C CA . PHE A 1 199 ? -13.846 4.311 -2.124 1.00 93.44 199 PHE A CA 1
ATOM 1572 C C . PHE A 1 199 ? -15.047 4.227 -1.164 1.00 93.44 199 PHE A C 1
ATOM 1574 O O . PHE A 1 199 ? -14.895 4.473 0.031 1.00 93.44 199 PHE A O 1
ATOM 1581 N N . GLY A 1 200 ? -16.216 3.782 -1.645 1.00 92.94 200 GLY A N 1
ATOM 1582 C CA . GLY A 1 200 ? -17.401 3.583 -0.798 1.00 92.94 200 GLY A CA 1
ATOM 1583 C C . GLY A 1 200 ? -17.192 2.562 0.332 1.00 92.94 200 GLY A C 1
ATOM 1584 O O . GLY A 1 200 ? -17.624 2.790 1.466 1.00 92.94 200 GLY A O 1
ATOM 1585 N N . LEU A 1 201 ? -16.471 1.466 0.062 1.00 91.44 201 LEU A N 1
ATOM 1586 C CA . LEU A 1 201 ? -16.090 0.485 1.082 1.00 91.44 201 LEU A CA 1
ATOM 1587 C C . LEU A 1 201 ? -15.194 1.112 2.158 1.00 91.44 201 LEU A C 1
ATOM 1589 O O . LEU A 1 201 ? -15.500 0.962 3.344 1.00 91.44 201 LEU A O 1
ATOM 1593 N N . LEU A 1 202 ? -14.155 1.864 1.780 1.00 92.56 202 LEU A N 1
ATOM 1594 C CA . LEU A 1 202 ? -13.300 2.581 2.736 1.00 92.56 202 LEU A CA 1
ATOM 1595 C C . LEU A 1 202 ? -14.113 3.565 3.588 1.00 92.56 202 LEU A C 1
ATOM 1597 O O . LEU A 1 202 ? -13.877 3.651 4.792 1.00 92.56 202 LEU A O 1
ATOM 1601 N N . THR A 1 203 ? -15.106 4.258 3.016 1.00 92.94 203 THR A N 1
ATOM 1602 C CA . THR A 1 203 ? -15.972 5.189 3.768 1.00 92.94 203 THR A CA 1
ATOM 1603 C C . THR A 1 203 ? -16.762 4.455 4.849 1.00 92.94 203 THR A C 1
ATOM 1605 O O . THR A 1 203 ? -16.829 4.920 5.988 1.00 92.94 203 THR A O 1
ATOM 1608 N N . SER A 1 204 ? -17.259 3.247 4.558 1.00 90.56 204 SER A N 1
ATOM 1609 C CA . SER A 1 204 ? -17.872 2.390 5.584 1.00 90.56 204 SER A CA 1
ATOM 1610 C C . SER A 1 204 ? -16.875 1.963 6.677 1.00 90.56 204 SER A C 1
ATOM 1612 O O . SER A 1 204 ? -17.234 1.919 7.857 1.00 90.56 204 SER A O 1
ATOM 1614 N N . ARG A 1 205 ? -15.600 1.711 6.327 1.00 89.31 205 ARG A N 1
ATOM 1615 C CA . ARG A 1 205 ? -14.543 1.381 7.305 1.00 89.31 205 ARG A CA 1
ATOM 1616 C C . ARG A 1 205 ? -14.190 2.569 8.193 1.00 89.31 205 ARG A C 1
ATOM 1618 O O . ARG A 1 205 ? -13.988 2.384 9.391 1.00 89.31 205 ARG A O 1
ATOM 1625 N N . LEU A 1 206 ? -14.141 3.773 7.626 1.00 89.88 206 LEU A N 1
ATOM 1626 C CA . LEU A 1 206 ? -13.836 5.010 8.342 1.00 89.88 206 LEU A CA 1
ATOM 1627 C C . LEU A 1 206 ? -14.876 5.276 9.435 1.00 89.88 206 LEU A C 1
ATOM 1629 O O . LEU A 1 206 ? -14.509 5.468 10.594 1.00 89.88 206 LEU A O 1
ATOM 1633 N N . LEU A 1 207 ? -16.164 5.196 9.089 1.00 88.12 207 LEU A N 1
ATOM 1634 C CA . LEU A 1 207 ? -17.274 5.341 10.039 1.00 88.12 207 LEU A CA 1
ATOM 1635 C C . LEU A 1 207 ? -17.235 4.263 11.140 1.00 88.12 207 LEU A C 1
ATOM 1637 O O . LEU A 1 207 ? -17.476 4.558 12.315 1.00 88.12 207 LEU A O 1
ATOM 1641 N N . LEU A 1 208 ? -16.864 3.026 10.794 1.00 86.56 208 LEU A N 1
ATOM 1642 C CA . LEU A 1 208 ? -16.694 1.933 11.757 1.00 86.56 208 LEU A CA 1
ATOM 1643 C C . LEU A 1 208 ? -15.525 2.190 12.731 1.00 86.56 208 LEU A C 1
ATOM 1645 O O . LEU A 1 208 ? -15.695 2.055 13.940 1.00 86.56 208 LEU A O 1
ATOM 1649 N N . ILE A 1 209 ? -14.363 2.649 12.254 1.00 84.94 209 ILE A N 1
ATOM 1650 C CA . ILE A 1 209 ? -13.220 3.004 13.120 1.00 84.94 209 ILE A CA 1
ATOM 1651 C C . ILE A 1 209 ? -13.534 4.224 13.997 1.00 84.94 209 ILE A C 1
ATOM 1653 O O . ILE A 1 209 ? -13.147 4.259 15.170 1.00 84.94 209 ILE A O 1
ATOM 1657 N N . GLN A 1 210 ? -14.250 5.221 13.470 1.00 82.94 210 GLN A N 1
ATOM 1658 C CA . GLN A 1 210 ? -14.677 6.396 14.234 1.00 82.94 210 GLN A CA 1
ATOM 1659 C C . GLN A 1 210 ? -15.651 6.011 15.357 1.00 82.94 210 GLN A C 1
ATOM 1661 O O . GLN A 1 210 ? -15.437 6.392 16.511 1.00 82.94 210 GLN A O 1
ATOM 1666 N N . THR A 1 211 ? -16.671 5.201 15.063 1.00 81.75 211 THR A N 1
ATOM 1667 C CA . THR A 1 211 ? -17.628 4.718 16.075 1.00 81.75 211 THR A CA 1
ATOM 1668 C C . THR A 1 211 ? -16.957 3.833 17.129 1.00 81.75 211 THR A C 1
ATOM 1670 O O . THR A 1 211 ? -17.146 4.089 18.320 1.00 81.75 211 THR A O 1
ATOM 1673 N N . GLN A 1 212 ? -16.078 2.901 16.739 1.00 79.50 212 GLN A N 1
ATOM 1674 C CA . GLN A 1 212 ? -15.231 2.141 17.674 1.00 79.50 212 GLN A CA 1
ATOM 1675 C C . GLN A 1 212 ? -14.373 3.062 18.561 1.00 79.50 212 GLN A C 1
ATOM 1677 O O . GLN A 1 212 ? -14.304 2.874 19.778 1.00 79.50 212 GLN A O 1
ATOM 1682 N N . SER A 1 213 ? -13.753 4.096 17.985 1.00 76.69 213 SER A N 1
ATOM 1683 C CA . SER A 1 213 ? -12.911 5.057 18.716 1.00 76.69 213 SER A CA 1
ATOM 1684 C C . SER A 1 213 ? -13.704 5.882 19.735 1.00 76.69 213 SER A C 1
ATOM 1686 O O . SER A 1 213 ? -13.220 6.140 20.842 1.00 76.69 213 SER A O 1
ATOM 1688 N N . LEU A 1 214 ? -14.931 6.282 19.393 1.00 74.94 214 LEU A N 1
ATOM 1689 C CA . LEU A 1 214 ? -15.847 6.977 20.300 1.00 74.94 214 LEU A CA 1
ATOM 1690 C C . LEU A 1 214 ? -16.328 6.051 21.425 1.00 74.94 214 LEU A C 1
ATOM 1692 O O . LEU A 1 214 ? -16.297 6.446 22.594 1.00 74.94 214 LEU A O 1
ATOM 1696 N N . GLN A 1 215 ? -16.707 4.813 21.098 1.00 72.88 215 GLN A N 1
ATOM 1697 C CA . GLN A 1 215 ? -17.110 3.804 22.079 1.00 72.88 215 GLN A CA 1
ATOM 1698 C C . GLN A 1 215 ? -15.972 3.480 23.054 1.00 72.88 215 GLN A C 1
ATOM 1700 O O . GLN A 1 215 ? -16.195 3.528 24.259 1.00 72.88 215 GLN A O 1
ATOM 1705 N N . ALA A 1 216 ? -14.739 3.272 22.579 1.00 67.75 216 ALA A N 1
ATOM 1706 C CA . ALA A 1 216 ? -13.573 2.984 23.422 1.00 67.75 216 ALA A CA 1
ATOM 1707 C C . ALA A 1 216 ? -13.189 4.138 24.375 1.00 67.75 216 ALA A C 1
ATOM 1709 O O . ALA A 1 216 ? -12.632 3.901 25.453 1.00 67.75 216 ALA A O 1
ATOM 1710 N N . ARG A 1 217 ? -13.503 5.393 24.018 1.00 61.56 217 ARG A N 1
ATOM 1711 C CA . ARG A 1 217 ? -13.267 6.573 24.872 1.00 61.56 217 ARG A CA 1
ATOM 1712 C C . ARG A 1 217 ? -14.267 6.688 26.031 1.00 61.56 217 ARG A C 1
ATOM 1714 O O . ARG A 1 217 ? -13.876 7.169 27.095 1.00 61.56 217 ARG A O 1
ATOM 1721 N N . ARG A 1 218 ? -15.518 6.230 25.874 1.00 59.38 218 ARG A N 1
ATOM 1722 C CA . ARG A 1 218 ? -16.567 6.315 26.916 1.00 59.38 218 ARG A CA 1
ATOM 1723 C C . ARG A 1 218 ? -16.194 5.597 28.235 1.00 59.38 218 ARG A C 1
ATOM 1725 O O . ARG A 1 218 ? -16.160 6.278 29.260 1.00 59.38 218 ARG A O 1
ATOM 1732 N N . PRO A 1 219 ? -15.834 4.294 28.264 1.00 59.69 219 PRO A N 1
ATOM 1733 C CA . PRO A 1 219 ? -15.513 3.595 29.509 1.00 59.69 219 PRO A CA 1
ATOM 1734 C C . PRO A 1 219 ? -14.148 3.990 30.088 1.00 59.69 219 PRO A C 1
ATOM 1736 O O . PRO A 1 219 ? -13.941 3.829 31.288 1.00 59.69 219 PRO A O 1
ATOM 1739 N N . ARG A 1 220 ? -13.216 4.534 29.285 1.00 58.97 220 ARG A N 1
ATOM 1740 C CA . ARG A 1 220 ? -11.975 5.131 29.815 1.00 58.97 220 ARG A CA 1
ATOM 1741 C C . ARG A 1 220 ? -12.283 6.382 30.635 1.00 58.97 220 ARG A C 1
ATOM 1743 O O . ARG A 1 220 ? -11.948 6.407 31.814 1.00 58.97 220 ARG A O 1
ATOM 1750 N N . ARG A 1 221 ? -13.035 7.332 30.063 1.00 60.09 221 ARG A N 1
ATOM 1751 C CA . ARG A 1 221 ? -13.457 8.564 30.753 1.00 60.09 221 ARG A CA 1
ATOM 1752 C C . ARG A 1 221 ? -14.299 8.289 32.003 1.00 60.09 221 ARG A C 1
ATOM 1754 O O . ARG A 1 221 ? -14.127 8.980 33.000 1.00 60.09 221 ARG A O 1
ATOM 1761 N N . ALA A 1 222 ? -15.162 7.268 31.977 1.00 58.34 222 ALA A N 1
ATOM 1762 C CA . ALA A 1 222 ? -15.882 6.814 33.170 1.00 58.34 222 ALA A CA 1
ATOM 1763 C C . ALA A 1 222 ? -14.912 6.318 34.261 1.00 58.34 222 ALA A C 1
ATOM 1765 O O . ALA A 1 222 ? -14.888 6.872 35.353 1.00 58.34 222 ALA A O 1
ATOM 1766 N N . ARG A 1 223 ? -14.016 5.374 33.934 1.00 65.19 223 ARG A N 1
ATOM 1767 C CA . ARG A 1 223 ? -13.010 4.837 34.875 1.00 65.19 223 ARG A CA 1
ATOM 1768 C C . ARG A 1 223 ? -12.001 5.878 35.371 1.00 65.19 223 ARG A C 1
ATOM 1770 O O . ARG A 1 223 ? -11.390 5.680 36.419 1.00 65.19 223 ARG A O 1
ATOM 1777 N N . GLU A 1 224 ? -11.762 6.941 34.612 1.00 70.50 224 GLU A N 1
ATOM 1778 C CA . GLU A 1 224 ? -10.935 8.081 35.018 1.00 70.50 224 GLU A CA 1
ATOM 1779 C C . GLU A 1 224 ? -11.681 8.951 36.037 1.00 70.50 224 GLU A C 1
ATOM 1781 O O . GLU A 1 224 ? -11.138 9.186 37.117 1.00 70.50 224 GLU A O 1
ATOM 1786 N N . ARG A 1 225 ? -12.952 9.291 35.773 1.00 70.81 225 ARG A N 1
ATOM 1787 C CA . ARG A 1 225 ? -13.837 9.959 36.744 1.00 70.81 225 ARG A CA 1
ATOM 1788 C C . ARG A 1 225 ? -14.003 9.144 38.029 1.00 70.81 225 ARG A C 1
ATOM 1790 O O . ARG A 1 225 ? -13.801 9.697 39.101 1.00 70.81 225 ARG A O 1
ATOM 1797 N N . ASP A 1 226 ? -14.229 7.830 37.946 1.00 72.94 226 ASP A N 1
ATOM 1798 C CA . ASP A 1 226 ? -14.314 6.945 39.121 1.00 72.94 226 ASP A CA 1
ATOM 1799 C C . ASP A 1 226 ? -13.049 7.019 39.993 1.00 72.94 226 ASP A C 1
ATOM 1801 O O . ASP A 1 226 ? -13.117 7.028 41.223 1.00 72.94 226 ASP A O 1
ATOM 1805 N N . LYS A 1 227 ? -11.863 7.047 39.369 1.00 77.62 227 LYS A N 1
ATOM 1806 C CA . LYS A 1 227 ? -10.575 7.152 40.077 1.00 77.62 227 LYS A CA 1
ATOM 1807 C C . LYS A 1 227 ? -10.379 8.532 40.692 1.00 77.62 227 LYS A C 1
ATOM 1809 O O . LYS A 1 227 ? -9.839 8.630 41.792 1.00 77.62 227 LYS A O 1
ATOM 1814 N N . GLU A 1 228 ? -10.778 9.581 39.987 1.00 77.44 228 GLU A N 1
ATOM 1815 C CA . GLU A 1 228 ? -10.673 10.966 40.436 1.00 77.44 228 GLU A CA 1
ATOM 1816 C C . GLU A 1 228 ? -11.640 11.263 41.587 1.00 77.44 228 GLU A C 1
ATOM 1818 O O . GLU A 1 228 ? -11.225 11.799 42.612 1.00 77.44 228 GLU A O 1
ATOM 1823 N N . GLU A 1 229 ? -12.881 10.787 41.504 1.00 77.88 229 GLU A N 1
ATOM 1824 C CA . GLU A 1 229 ? -13.871 10.898 42.573 1.00 77.88 229 GLU A CA 1
ATOM 1825 C C . GLU A 1 229 ? -13.458 10.087 43.812 1.00 77.88 229 GLU A C 1
ATOM 1827 O O . GLU A 1 229 ? -13.542 10.590 44.932 1.00 77.88 229 GLU A O 1
ATOM 1832 N N . ARG A 1 230 ? -12.906 8.874 43.641 1.00 75.94 230 ARG A N 1
ATOM 1833 C CA . ARG A 1 230 ? -12.308 8.100 44.750 1.00 75.94 230 ARG A CA 1
ATOM 1834 C C . ARG A 1 230 ? -11.131 8.840 45.398 1.00 75.94 230 ARG A C 1
ATOM 1836 O O . ARG A 1 230 ? -11.010 8.826 46.622 1.00 75.94 230 ARG A O 1
ATOM 1843 N N . ARG A 1 231 ? -10.284 9.520 44.612 1.00 76.12 231 ARG A N 1
ATOM 1844 C CA . ARG A 1 231 ? -9.198 10.380 45.128 1.00 76.12 231 ARG A CA 1
ATOM 1845 C C . ARG A 1 231 ? -9.746 11.603 45.870 1.00 76.12 231 ARG A C 1
ATOM 1847 O O . ARG A 1 231 ? -9.232 11.929 46.936 1.00 76.12 231 ARG A O 1
ATOM 1854 N N . ALA A 1 232 ? -10.790 12.250 45.354 1.00 76.31 232 ALA A N 1
ATOM 1855 C CA . ALA A 1 232 ? -11.438 13.397 45.988 1.00 76.31 232 ALA A CA 1
ATOM 1856 C C . ALA A 1 232 ? -12.123 13.007 47.309 1.00 76.31 232 ALA A C 1
ATOM 1858 O O . ALA A 1 232 ? -11.904 13.663 48.327 1.00 76.31 232 ALA A O 1
ATOM 1859 N N . LYS A 1 233 ? -12.870 11.894 47.328 1.00 75.69 233 LYS A N 1
ATOM 1860 C CA . LYS A 1 233 ? -13.466 11.316 48.542 1.00 75.69 233 LYS A CA 1
ATOM 1861 C C . LYS A 1 233 ? -12.394 10.972 49.583 1.00 75.69 233 LYS A C 1
ATOM 1863 O O . LYS A 1 233 ? -12.530 11.407 50.721 1.00 75.69 233 LYS A O 1
ATOM 1868 N N . LYS A 1 234 ? -11.282 10.330 49.193 1.00 71.50 234 LYS A N 1
ATOM 1869 C CA . LYS A 1 234 ? -10.167 10.023 50.114 1.00 71.50 234 LYS A CA 1
ATOM 1870 C C . LYS A 1 234 ? -9.407 11.264 50.619 1.00 71.50 234 LYS A C 1
ATOM 1872 O O . LYS A 1 234 ? -8.885 11.238 51.727 1.00 71.50 234 LYS A O 1
ATOM 1877 N N . LYS A 1 235 ? -9.362 12.365 49.854 1.00 73.56 235 LYS A N 1
ATOM 1878 C CA . LYS A 1 235 ? -8.872 13.663 50.365 1.00 73.56 235 LYS A CA 1
ATOM 1879 C C . LYS A 1 235 ? -9.841 14.281 51.381 1.00 73.56 235 LYS A C 1
ATOM 1881 O O . LYS A 1 235 ? -9.387 14.817 52.385 1.00 73.56 235 LYS A O 1
ATOM 1886 N N . ARG A 1 236 ? -11.155 14.200 51.139 1.00 70.88 236 ARG A N 1
ATOM 1887 C CA . ARG A 1 236 ? -12.195 14.749 52.033 1.00 70.88 236 ARG A CA 1
ATOM 1888 C C . ARG A 1 236 ? -12.375 13.952 53.328 1.00 70.88 236 ARG A C 1
ATOM 1890 O O . ARG A 1 236 ? -12.731 14.547 54.334 1.00 70.88 236 ARG A O 1
ATOM 1897 N N . SER A 1 237 ? -12.112 12.644 53.329 1.00 69.31 237 SER A N 1
ATOM 1898 C CA . SER A 1 237 ? -12.267 11.786 54.514 1.00 69.31 237 SER A CA 1
ATOM 1899 C C . SER A 1 237 ? -11.116 11.868 55.527 1.00 69.31 237 SER A C 1
ATOM 1901 O O . SER A 1 237 ? -11.121 11.116 56.496 1.00 69.31 237 SER A O 1
ATOM 1903 N N . GLY A 1 238 ? -10.102 12.716 55.300 1.00 60.47 238 GLY A N 1
ATOM 1904 C CA . GLY A 1 238 ? -8.978 12.912 56.229 1.00 60.47 238 GLY A CA 1
ATOM 1905 C C . GLY A 1 238 ? -8.112 11.668 56.485 1.00 60.47 238 GLY A C 1
ATOM 1906 O O . GLY A 1 238 ? -7.319 11.657 57.424 1.00 60.47 238 GLY A O 1
ATOM 1907 N N . GLU A 1 239 ? -8.258 10.611 55.677 1.00 54.69 239 GLU A N 1
ATOM 1908 C CA . GLU A 1 239 ? -7.737 9.272 55.975 1.00 54.69 239 GLU A CA 1
ATOM 1909 C C . GLU A 1 239 ? -6.206 9.198 55.804 1.00 54.69 239 GLU A C 1
ATOM 1911 O O . GLU A 1 239 ? -5.675 8.812 54.754 1.00 54.69 239 GLU A O 1
ATOM 1916 N N . ARG A 1 240 ? -5.493 9.595 56.865 1.00 48.41 240 ARG A N 1
ATOM 1917 C CA . ARG A 1 240 ? -4.029 9.598 56.969 1.00 48.41 240 ARG A CA 1
ATOM 1918 C C . ARG A 1 240 ? -3.493 8.189 56.705 1.00 48.41 240 ARG A C 1
ATOM 1920 O O . ARG A 1 240 ? -3.759 7.259 57.461 1.00 48.41 240 ARG A O 1
ATOM 1927 N N . ILE A 1 241 ? -2.725 8.026 55.627 1.00 51.84 241 ILE A N 1
ATOM 1928 C CA . ILE A 1 241 ? -2.155 6.727 55.257 1.00 51.84 241 ILE A CA 1
ATOM 1929 C C . ILE A 1 241 ? -1.047 6.372 56.251 1.00 51.84 241 ILE A C 1
ATOM 1931 O O . ILE A 1 241 ? 0.079 6.852 56.133 1.00 51.84 241 ILE A O 1
ATOM 1935 N N . THR A 1 242 ? -1.343 5.484 57.199 1.00 50.16 242 THR A N 1
ATOM 1936 C CA . THR A 1 242 ? -0.300 4.714 57.877 1.00 50.16 242 THR A CA 1
ATOM 1937 C C . THR A 1 242 ? 0.337 3.765 56.851 1.00 50.16 242 THR A C 1
ATOM 1939 O O . THR A 1 242 ? -0.378 3.018 56.171 1.00 50.16 242 THR A O 1
ATOM 1942 N N . PRO A 1 243 ? 1.669 3.790 56.659 1.00 44.31 243 PRO A N 1
ATOM 1943 C CA . PRO A 1 243 ? 2.311 2.914 55.690 1.00 44.31 243 PRO A CA 1
ATOM 1944 C C . PRO A 1 243 ? 2.172 1.461 56.153 1.00 44.31 243 PRO A C 1
ATOM 1946 O O . PRO A 1 243 ? 2.625 1.096 57.239 1.00 44.31 243 PRO A O 1
ATOM 1949 N N . LYS A 1 244 ? 1.546 0.608 55.330 1.00 44.97 244 LYS A N 1
ATOM 1950 C CA . LYS A 1 244 ? 1.428 -0.823 55.636 1.00 44.97 244 LYS A CA 1
ATOM 1951 C C . LYS A 1 244 ? 2.822 -1.451 55.684 1.00 44.97 244 LYS A C 1
ATOM 1953 O O . LYS A 1 244 ? 3.445 -1.675 54.648 1.00 44.97 244 LYS A O 1
ATOM 1958 N N . ARG A 1 245 ? 3.282 -1.748 56.904 1.00 40.12 245 ARG A N 1
ATOM 1959 C CA . ARG A 1 245 ? 4.504 -2.508 57.209 1.00 40.12 245 ARG A CA 1
ATOM 1960 C C . ARG A 1 245 ? 4.562 -3.756 56.315 1.00 40.12 245 ARG A C 1
ATOM 1962 O O . ARG A 1 245 ? 3.585 -4.507 56.266 1.00 40.12 245 ARG A O 1
ATOM 1969 N N . LYS A 1 246 ? 5.683 -3.996 55.622 1.00 42.94 246 LYS A N 1
ATOM 1970 C CA . LYS A 1 246 ? 5.896 -5.248 54.873 1.00 42.94 246 LYS A CA 1
ATOM 1971 C C . LYS A 1 246 ? 5.814 -6.422 55.857 1.00 42.94 246 LYS A C 1
ATOM 1973 O O . LYS A 1 246 ? 6.704 -6.596 56.683 1.00 42.94 246 LYS A O 1
ATOM 1978 N N . LYS A 1 247 ? 4.749 -7.226 55.789 1.00 42.16 247 LYS A N 1
ATOM 1979 C CA . LYS A 1 247 ? 4.603 -8.441 56.606 1.00 42.16 247 LYS A CA 1
ATOM 1980 C C . LYS A 1 247 ? 5.374 -9.581 55.935 1.00 42.16 247 LYS A C 1
ATOM 1982 O O . LYS A 1 247 ? 4.783 -10.384 55.224 1.00 42.16 247 LYS A O 1
ATOM 1987 N N . GLY A 1 248 ? 6.696 -9.591 56.104 1.00 45.16 248 GLY A N 1
ATOM 1988 C CA . GLY A 1 248 ? 7.574 -10.500 55.362 1.00 45.16 248 GLY A CA 1
ATOM 1989 C C . GLY A 1 248 ? 9.050 -10.414 55.738 1.00 45.16 248 GLY A C 1
ATOM 1990 O O . GLY A 1 248 ? 9.890 -10.469 54.852 1.00 45.16 248 GLY A O 1
ATOM 1991 N N . GLU A 1 249 ? 9.363 -10.270 57.026 1.00 37.28 249 GLU A N 1
ATOM 1992 C CA . GLU A 1 249 ? 10.733 -10.371 57.537 1.00 37.28 249 GLU A CA 1
ATOM 1993 C C . GLU A 1 249 ? 10.709 -11.306 58.751 1.00 37.28 249 GLU A C 1
ATOM 1995 O O . GLU A 1 249 ? 10.031 -11.045 59.750 1.00 37.28 249 GLU A O 1
ATOM 2000 N N . ARG A 1 250 ? 11.323 -12.484 58.600 1.00 36.53 250 ARG A N 1
ATOM 2001 C CA . ARG A 1 250 ? 11.203 -13.602 59.543 1.00 36.53 250 ARG A CA 1
ATOM 2002 C C . ARG A 1 250 ? 12.339 -13.491 60.556 1.00 36.53 250 ARG A C 1
ATOM 2004 O O . ARG A 1 250 ? 13.492 -13.656 60.184 1.00 36.53 250 ARG A O 1
ATOM 2011 N N . ARG A 1 251 ? 12.016 -13.203 61.821 1.00 36.66 251 ARG A N 1
ATOM 2012 C CA . ARG A 1 251 ? 13.011 -13.177 62.904 1.00 36.66 251 ARG A CA 1
ATOM 2013 C C . ARG A 1 251 ? 13.715 -14.532 63.011 1.00 36.66 251 ARG A C 1
ATOM 2015 O O . ARG A 1 251 ? 13.040 -15.546 63.170 1.00 36.66 251 ARG A O 1
ATOM 2022 N N . THR A 1 252 ? 15.042 -14.507 63.032 1.00 33.94 252 THR A N 1
ATOM 2023 C CA . THR A 1 252 ? 15.890 -15.573 63.574 1.00 33.94 252 THR A CA 1
ATOM 2024 C C . THR A 1 252 ? 16.692 -14.999 64.737 1.00 33.94 252 THR A C 1
ATOM 2026 O O . THR A 1 252 ? 17.418 -14.021 64.580 1.00 33.94 252 THR A O 1
ATOM 2029 N N . VAL A 1 253 ? 16.488 -15.595 65.906 1.00 34.09 253 VAL A N 1
ATOM 2030 C CA . VAL A 1 253 ? 17.170 -15.373 67.188 1.00 34.09 253 VAL A CA 1
ATOM 2031 C C . VAL A 1 253 ? 17.436 -16.793 67.716 1.00 34.09 253 VAL A C 1
ATOM 2033 O O . VAL A 1 253 ? 16.554 -17.633 67.535 1.00 34.09 253 VAL A O 1
ATOM 2036 N N . SER A 1 254 ? 18.562 -17.146 68.336 1.00 31.27 254 SER A N 1
ATOM 2037 C CA . SER A 1 254 ? 19.811 -16.403 68.623 1.00 31.27 254 SER A CA 1
ATOM 2038 C C . SER A 1 254 ? 20.999 -17.107 67.889 1.00 31.27 254 SER A C 1
ATOM 2040 O O . SER A 1 254 ? 20.749 -17.547 66.771 1.00 31.27 254 SER A O 1
ATOM 2042 N N . GLU A 1 255 ? 22.287 -17.217 68.261 1.00 31.09 255 GLU A N 1
ATOM 2043 C CA . GLU A 1 255 ? 23.109 -16.975 69.470 1.00 31.09 255 GLU A CA 1
ATOM 2044 C C . GLU A 1 255 ? 24.540 -16.512 69.091 1.00 31.09 255 GLU A C 1
ATOM 2046 O O . GLU A 1 255 ? 24.858 -16.340 67.916 1.00 31.09 255 GLU A O 1
ATOM 2051 N N . GLY A 1 256 ? 25.385 -16.260 70.099 1.00 26.86 256 GLY A N 1
ATOM 2052 C CA . GLY A 1 256 ? 26.842 -16.052 69.977 1.00 26.86 256 GLY A CA 1
ATOM 2053 C C . GLY A 1 256 ? 27.596 -17.049 70.881 1.00 26.86 256 GLY A C 1
ATOM 2054 O O . GLY A 1 256 ? 27.020 -18.100 71.157 1.00 26.86 256 GLY A O 1
ATOM 2055 N N . PRO A 1 257 ? 28.792 -16.738 71.442 1.00 46.53 257 PRO A N 1
ATOM 2056 C CA . PRO A 1 257 ? 29.572 -15.490 71.331 1.00 46.53 257 PRO A CA 1
ATOM 2057 C C . PRO A 1 257 ? 31.112 -15.684 71.153 1.00 46.53 257 PRO A C 1
ATOM 2059 O O . PRO A 1 257 ? 31.605 -16.806 71.179 1.00 46.53 257 PRO A O 1
ATOM 2062 N N . THR A 1 258 ? 31.884 -14.573 71.139 1.00 31.81 258 THR A N 1
ATOM 2063 C CA . THR A 1 258 ? 33.375 -14.472 71.313 1.00 31.81 258 THR A CA 1
ATOM 2064 C C . THR A 1 258 ? 34.265 -15.132 70.230 1.00 31.81 258 THR A C 1
ATOM 2066 O O . THR A 1 258 ? 33.838 -16.094 69.616 1.00 31.81 258 THR A O 1
ATOM 2069 N N . LYS A 1 259 ? 35.510 -14.731 69.890 1.00 31.27 259 LYS A N 1
ATOM 2070 C CA . LYS A 1 259 ? 36.554 -13.702 70.233 1.00 31.27 259 LYS A CA 1
ATOM 2071 C C . LYS A 1 259 ? 37.533 -13.674 69.005 1.00 31.27 259 LYS A C 1
ATOM 2073 O O . LYS A 1 259 ? 37.466 -14.620 68.229 1.00 31.27 259 LYS A O 1
ATOM 2078 N N . ALA A 1 260 ? 38.509 -12.787 68.748 1.00 27.73 260 ALA A N 1
ATOM 2079 C CA . ALA A 1 260 ? 38.946 -11.428 69.150 1.00 27.73 260 ALA A CA 1
ATOM 2080 C C . ALA A 1 260 ? 40.107 -11.005 68.177 1.00 27.73 260 ALA A C 1
ATOM 2082 O O . ALA A 1 260 ? 40.200 -11.635 67.128 1.00 27.73 260 ALA A O 1
ATOM 2083 N N . ALA A 1 261 ? 40.994 -10.050 68.545 1.00 28.70 261 ALA A N 1
ATOM 2084 C CA . ALA A 1 261 ? 42.225 -9.607 67.821 1.00 28.70 261 ALA A CA 1
ATOM 2085 C C . ALA A 1 261 ? 41.970 -8.786 66.517 1.00 28.70 261 ALA A C 1
ATOM 2087 O O . ALA A 1 261 ? 41.148 -9.197 65.706 1.00 28.70 261 ALA A O 1
ATOM 2088 N N . THR A 1 262 ? 42.408 -7.519 66.356 1.00 29.97 262 THR A N 1
ATOM 2089 C CA . THR A 1 262 ? 43.773 -6.933 66.141 1.00 29.97 262 THR A CA 1
ATOM 2090 C C . THR A 1 262 ? 44.456 -7.385 64.839 1.00 29.97 262 THR A C 1
ATOM 2092 O O . THR A 1 262 ? 44.444 -8.582 64.568 1.00 29.97 262 THR A O 1
ATOM 2095 N N . ASP A 1 263 ? 45.120 -6.552 64.023 1.00 28.80 263 ASP A N 1
ATOM 2096 C CA . ASP A 1 263 ? 45.290 -5.075 63.957 1.00 28.80 263 ASP A CA 1
ATOM 2097 C C . ASP A 1 263 ? 45.690 -4.692 62.494 1.00 28.80 263 ASP A C 1
ATOM 2099 O O . ASP A 1 263 ? 45.447 -5.482 61.578 1.00 28.80 263 ASP A O 1
ATOM 2103 N N . ASP A 1 264 ? 46.251 -3.499 62.252 1.00 32.06 264 ASP A N 1
ATOM 2104 C CA . ASP A 1 264 ? 46.831 -3.053 60.967 1.00 32.06 264 ASP A CA 1
ATOM 2105 C C . ASP A 1 264 ? 47.887 -4.028 60.381 1.00 32.06 264 ASP A C 1
ATOM 2107 O O . ASP A 1 264 ? 48.593 -4.699 61.131 1.00 32.06 264 ASP A O 1
ATOM 2111 N N . ASP A 1 265 ? 48.052 -4.077 59.045 1.00 30.95 265 ASP A N 1
ATOM 2112 C CA . ASP A 1 265 ? 49.138 -3.342 58.351 1.00 30.95 265 ASP A CA 1
ATOM 2113 C C . ASP A 1 265 ? 49.046 -3.441 56.798 1.00 30.95 265 ASP A C 1
ATOM 2115 O O . ASP A 1 265 ? 48.069 -3.941 56.231 1.00 30.95 265 ASP A O 1
ATOM 2119 N N . ALA A 1 266 ? 50.036 -2.880 56.099 1.00 30.95 266 ALA A N 1
ATOM 2120 C CA . ALA A 1 266 ? 50.001 -2.480 54.694 1.00 30.95 266 ALA A CA 1
ATOM 2121 C C . ALA A 1 266 ? 50.712 -3.421 53.678 1.00 30.95 266 ALA A C 1
ATOM 2123 O O . ALA A 1 266 ? 51.272 -4.460 54.003 1.00 30.95 266 ALA A O 1
ATOM 2124 N N . GLN A 1 267 ? 50.757 -2.933 52.426 1.00 32.91 267 GLN A N 1
ATOM 2125 C CA . GLN A 1 267 ? 51.780 -3.174 51.383 1.00 32.91 267 GLN A CA 1
ATOM 2126 C C . GLN A 1 267 ? 51.766 -4.449 50.494 1.00 32.91 267 GLN A C 1
ATOM 2128 O O . GLN A 1 267 ? 52.138 -5.550 50.868 1.00 32.91 267 GLN A O 1
ATOM 2133 N N . THR A 1 268 ? 51.459 -4.192 49.211 1.00 30.53 268 THR A N 1
ATOM 2134 C CA . THR A 1 268 ? 52.174 -4.613 47.976 1.00 30.53 268 THR A CA 1
ATOM 2135 C C . THR A 1 268 ? 52.846 -5.993 47.842 1.00 30.53 268 THR A C 1
ATOM 2137 O O . THR A 1 268 ? 53.870 -6.248 48.467 1.00 30.53 268 THR A O 1
ATOM 2140 N N . ALA A 1 269 ? 52.492 -6.711 46.762 1.00 30.70 269 ALA A N 1
ATOM 2141 C CA . ALA A 1 269 ? 53.475 -7.307 45.837 1.00 30.70 269 ALA A CA 1
ATOM 2142 C C . ALA A 1 269 ? 52.882 -7.591 44.435 1.00 30.70 269 ALA A C 1
ATOM 2144 O O . ALA A 1 269 ? 51.699 -7.892 44.292 1.00 30.70 269 ALA A O 1
ATOM 2145 N N . HIS A 1 270 ? 53.722 -7.540 43.394 1.00 30.61 270 HIS A N 1
ATOM 2146 C CA . HIS A 1 270 ? 53.436 -8.124 42.073 1.00 30.61 270 HIS A CA 1
ATOM 2147 C C . HIS A 1 270 ? 53.717 -9.636 42.073 1.00 30.61 270 HIS A C 1
ATOM 2149 O O . HIS A 1 270 ? 54.681 -10.067 42.700 1.00 30.61 270 HIS A O 1
ATOM 2155 N N . THR A 1 271 ? 53.053 -10.407 41.202 1.00 34.22 271 THR A N 1
ATOM 2156 C CA . THR A 1 271 ? 53.761 -11.189 40.155 1.00 34.22 271 THR A CA 1
ATOM 2157 C C . THR A 1 271 ? 52.822 -11.723 39.064 1.00 34.22 271 THR A C 1
ATOM 2159 O O . THR A 1 271 ? 51.605 -11.748 39.215 1.00 34.22 271 THR A O 1
ATOM 2162 N N . ARG A 1 272 ? 53.409 -12.099 37.919 1.00 30.55 272 ARG A N 1
ATOM 2163 C CA . ARG A 1 272 ? 52.738 -12.732 36.770 1.00 30.55 272 ARG A CA 1
ATOM 2164 C C . ARG A 1 272 ? 52.541 -14.236 37.006 1.00 30.55 272 ARG A C 1
ATOM 2166 O O . ARG A 1 272 ? 53.471 -14.871 37.498 1.00 30.55 272 ARG A O 1
ATOM 2173 N N . ARG A 1 273 ? 51.507 -14.821 36.391 1.00 32.56 273 ARG A N 1
ATOM 2174 C CA . ARG A 1 273 ? 51.721 -15.755 35.265 1.00 32.56 273 ARG A CA 1
ATOM 2175 C C . ARG A 1 273 ? 50.470 -15.942 34.408 1.00 32.56 273 ARG A C 1
ATOM 2177 O O . ARG A 1 273 ? 49.351 -15.922 34.906 1.00 32.56 273 ARG A O 1
ATOM 2184 N N . GLU A 1 274 ? 50.708 -16.079 33.112 1.00 36.81 274 GLU A N 1
ATOM 2185 C CA . GLU A 1 274 ? 49.789 -16.689 32.153 1.00 36.81 274 GLU A CA 1
ATOM 2186 C C . GLU A 1 274 ? 49.933 -18.213 32.271 1.00 36.81 274 GLU A C 1
ATOM 2188 O O . GLU A 1 274 ? 50.995 -18.671 32.686 1.00 36.81 274 GLU A O 1
ATOM 2193 N N . ASP A 1 275 ? 48.936 -18.983 31.834 1.00 34.94 275 ASP A N 1
ATOM 2194 C CA . ASP A 1 275 ? 49.205 -20.274 31.189 1.00 34.94 275 ASP A CA 1
ATOM 2195 C C . ASP A 1 275 ? 48.041 -20.691 30.275 1.00 34.94 275 ASP A C 1
ATOM 2197 O O . ASP A 1 275 ? 46.865 -20.473 30.578 1.00 34.94 275 ASP A O 1
ATOM 2201 N N . VAL A 1 276 ? 48.387 -21.273 29.126 1.00 41.16 276 VAL A N 1
ATOM 2202 C CA . VAL A 1 276 ? 47.469 -21.729 28.069 1.00 41.16 276 VAL A CA 1
ATOM 2203 C C . VAL A 1 276 ? 47.943 -23.094 27.572 1.00 41.16 276 VAL A C 1
ATOM 2205 O O . VAL A 1 276 ? 49.109 -23.212 27.201 1.00 41.16 276 VAL A O 1
ATOM 2208 N N . PRO A 1 277 ? 47.055 -24.092 27.428 1.00 44.00 277 PRO A N 1
ATOM 2209 C CA . PRO A 1 277 ? 47.345 -25.277 26.636 1.00 44.00 277 PRO A CA 1
ATOM 2210 C C . PRO A 1 277 ? 46.601 -25.265 25.288 1.00 44.00 277 PRO A C 1
ATOM 2212 O O . PRO A 1 277 ? 45.388 -25.451 25.207 1.00 44.00 277 PRO A O 1
ATOM 2215 N N . GLN A 1 278 ? 47.370 -25.119 24.207 1.00 39.28 278 GLN A N 1
ATOM 2216 C CA . GLN A 1 278 ? 47.139 -25.901 22.980 1.00 39.28 278 GLN A CA 1
ATOM 2217 C C . GLN A 1 278 ? 47.674 -27.343 23.248 1.00 39.28 278 GLN A C 1
ATOM 2219 O O . GLN A 1 278 ? 48.245 -27.578 24.308 1.00 39.28 278 GLN A O 1
ATOM 2224 N N . ILE A 1 279 ? 47.556 -28.394 22.429 1.00 39.84 279 ILE A N 1
ATOM 2225 C CA . ILE A 1 279 ? 47.347 -28.589 20.982 1.00 39.84 279 ILE A CA 1
ATOM 2226 C C . ILE A 1 279 ? 46.510 -29.879 20.801 1.00 39.84 279 ILE A C 1
ATOM 2228 O O . ILE A 1 279 ? 46.565 -30.768 21.646 1.00 39.84 279 ILE A O 1
ATOM 2232 N N . GLY A 1 280 ? 45.801 -30.039 19.677 1.00 32.69 280 GLY A N 1
ATOM 2233 C CA . GLY A 1 280 ? 45.219 -31.334 19.296 1.00 32.69 280 GLY A CA 1
ATOM 2234 C C . GLY A 1 280 ? 44.729 -31.386 17.848 1.00 32.69 280 GLY A C 1
ATOM 2235 O O . GLY A 1 280 ? 43.544 -31.187 17.600 1.00 32.69 280 GLY A O 1
ATOM 2236 N N . ARG A 1 281 ? 45.631 -31.643 16.890 1.00 39.03 281 ARG A N 1
ATOM 2237 C CA . ARG A 1 281 ? 45.287 -31.976 15.494 1.00 39.03 281 ARG A CA 1
ATOM 2238 C C . ARG A 1 281 ? 45.663 -33.423 15.184 1.00 39.03 281 ARG A C 1
ATOM 2240 O O . ARG A 1 281 ? 46.777 -33.833 15.505 1.00 39.03 281 ARG A O 1
ATOM 2247 N N . GLN A 1 282 ? 44.790 -34.094 14.441 1.00 41.44 282 GLN A N 1
ATOM 2248 C CA . GLN A 1 282 ? 45.147 -34.931 13.292 1.00 41.44 282 GLN A CA 1
ATOM 2249 C C . GLN A 1 282 ? 44.285 -34.462 12.112 1.00 41.44 282 GLN A C 1
ATOM 2251 O O . GLN A 1 282 ? 43.161 -33.983 12.394 1.00 41.44 282 GLN A O 1
#

pLDDT: mean 71.2, std 21.94, range [26.86, 95.38]